Protein AF-A0A358SSJ7-F1 (afdb_monomer_lite)

Foldseek 3Di:
DLVVVLVPDDPVCNVLLVVLVVVLVVLVVVLVVLLVCQVQVADPDPVNPPQDDDPVNLCVLQPFDFQDQDADPQPDLPCVLVVHDQQPVNGPPPQDFDAPSVRHTDGSVVSRLQSLQSNLLQVVLVLLLLLLVLLVVCVVVPCVVSLLSLVSLLVNLVCLLPRVCCCEPPRGNDDPVSLCVDPVSVVSNVSSVLSVVLSVLSSVCVVVVDQDDPSLLSNLVSLSVVLSCLSNDWDPDPRRNLRVSQNVLSNLLSVLSSLLSSLSSCLSSPDPVPNVVSSSSNSVSSSVSSVSSSSHGSD

Secondary structure (DSSP, 8-state):
-HHHHHHTS-HHHHHHHHHHHHHHHHHHHHHHHHHHHHHHHSSPPTT-TTSPPPHHHHHHHHS-------------HHHHHTTPPPPTTTS-TTSPP-B-TTSPBPPHHHHHHHHHHHHHHHHHHHHHHHHHHHHHHHHTSS-GGGGGTTHHHHHHHHHIIIIITTTBTTTSSB-HHHHHHSHHHHHHHHHHHHHHHHHHHHHHHHHHT-TT-GGGGHHHHHHHHHHHHHHH-----SSHHHHHHHHHHHHHHHHHHHHHHHHHHHHHHS-GGG-TTHHHHHHHHHHHHHHHHHT----

Radius of gyration: 21.65 Å; chains: 1; bounding box: 55×39×74 Å

pLDDT: mean 83.14, std 13.0, range [41.16, 98.25]

Sequence (299 aa):
INFWLLRSTSKDRVMPRLRRLIEVEVGIGITVILTAASLTSQPPAVDQPNDTVTFHQIMQRMKPTLPRLTYPQVADASISASGREATVSDVPNKLPVAYNADGEPLPPQRIAWAMESESNHHWMGLVVLAMGLLALLARTGKAGWAEYWPLLLVGIAIFIFVQADTECWPVGAKGFWACWANPEAFQHRLAALVCVAFAVFELRVRRRKWENDRMALIFPLMVATGGVVLLTHSHAITNVKENLLVELTHVSMGLLAVFASWARWLELRLPVGDRKIPSWIWPVCFALIGVGLLNYREV

Structure (mmCIF, N/CA/C/O backbone):
data_AF-A0A358SSJ7-F1
#
_entry.id   AF-A0A358SSJ7-F1
#
loop_
_atom_site.group_PDB
_atom_site.id
_atom_site.type_symbol
_atom_site.label_atom_id
_atom_site.label_alt_id
_atom_site.label_comp_id
_atom_site.label_asym_id
_atom_site.label_entity_id
_atom_site.label_seq_id
_atom_site.pdbx_PDB_ins_code
_atom_site.Cartn_x
_atom_site.Cartn_y
_atom_site.Cartn_z
_atom_site.occupancy
_atom_site.B_iso_or_equiv
_atom_site.auth_seq_id
_atom_site.auth_comp_id
_atom_site.auth_asym_id
_atom_site.auth_atom_id
_atom_site.pdbx_PDB_model_num
ATOM 1 N N . ILE A 1 1 ? 5.942 7.572 24.373 1.00 52.50 1 ILE A N 1
ATOM 2 C CA . ILE A 1 1 ? 4.470 7.639 24.164 1.00 52.50 1 ILE A CA 1
ATOM 3 C C . ILE A 1 1 ? 3.693 6.831 25.220 1.00 52.50 1 ILE A C 1
ATOM 5 O O . ILE A 1 1 ? 2.742 7.368 25.777 1.00 52.50 1 ILE A O 1
ATOM 9 N N . ASN A 1 2 ? 4.132 5.622 25.601 1.00 58.81 2 ASN A N 1
ATOM 10 C CA . ASN A 1 2 ? 3.432 4.781 26.593 1.00 58.81 2 ASN A CA 1
ATOM 11 C C . ASN A 1 2 ? 3.221 5.404 27.981 1.00 58.81 2 ASN A C 1
ATOM 13 O O . ASN A 1 2 ? 2.135 5.278 28.538 1.00 58.81 2 ASN A O 1
ATOM 17 N N . PHE A 1 3 ? 4.214 6.104 28.536 1.00 61.62 3 PHE A N 1
ATOM 18 C CA . PHE A 1 3 ? 4.125 6.621 29.908 1.00 61.62 3 PHE A CA 1
ATOM 19 C C . PHE A 1 3 ? 2.938 7.578 30.122 1.00 61.62 3 PHE A C 1
ATOM 21 O O . PHE A 1 3 ? 2.204 7.458 31.100 1.00 61.62 3 PHE A O 1
ATOM 28 N N . TRP A 1 4 ? 2.689 8.480 29.167 1.00 61.72 4 TRP A N 1
ATOM 29 C CA . TRP A 1 4 ? 1.602 9.461 29.251 1.00 61.72 4 TRP A CA 1
ATOM 30 C C . TRP A 1 4 ? 0.211 8.833 29.098 1.00 61.72 4 TRP A C 1
ATOM 32 O O . TRP A 1 4 ? -0.719 9.251 29.782 1.00 61.72 4 TRP A O 1
ATOM 42 N N . LEU A 1 5 ? 0.079 7.793 28.267 1.00 63.06 5 LEU A N 1
ATOM 43 C CA . LEU A 1 5 ? -1.172 7.040 28.088 1.00 63.06 5 LEU A CA 1
ATOM 44 C C . LEU A 1 5 ? -1.500 6.141 29.292 1.00 63.06 5 LEU A C 1
ATOM 46 O O . LEU A 1 5 ? -2.667 5.850 29.551 1.00 63.06 5 LEU A O 1
ATOM 50 N N . LEU A 1 6 ? -0.482 5.691 30.028 1.00 68.44 6 LEU A N 1
ATOM 51 C CA . LEU A 1 6 ? -0.651 4.844 31.211 1.00 68.44 6 LEU A CA 1
ATOM 52 C C . LEU A 1 6 ? -0.918 5.661 32.482 1.00 68.44 6 LEU A C 1
ATOM 54 O O . LEU A 1 6 ? -1.601 5.169 33.375 1.00 68.44 6 LEU A O 1
ATOM 58 N N . ARG A 1 7 ? -0.452 6.917 32.549 1.00 69.50 7 ARG A N 1
ATOM 59 C CA . ARG A 1 7 ? -0.564 7.777 33.743 1.00 69.50 7 ARG A CA 1
ATOM 60 C C . ARG A 1 7 ? -2.006 8.096 34.152 1.00 69.50 7 ARG A C 1
ATOM 62 O O . ARG A 1 7 ? -2.269 8.268 35.337 1.00 69.50 7 ARG A O 1
ATOM 69 N N . SER A 1 8 ? -2.931 8.171 33.197 1.00 67.31 8 SER A N 1
ATOM 70 C CA . SER A 1 8 ? -4.359 8.426 33.443 1.00 67.31 8 SER A CA 1
ATOM 71 C C . SER A 1 8 ? -5.203 7.150 33.558 1.00 67.31 8 SER A C 1
ATOM 73 O O . SER A 1 8 ? -6.421 7.228 33.713 1.00 67.31 8 SER A O 1
ATOM 75 N N . THR A 1 9 ? -4.583 5.968 33.467 1.00 72.31 9 THR A N 1
ATOM 76 C CA . THR A 1 9 ? -5.286 4.681 33.460 1.00 72.31 9 THR A CA 1
ATOM 77 C C . THR A 1 9 ? -5.392 4.119 34.884 1.00 72.31 9 THR A C 1
ATOM 79 O O . THR A 1 9 ? -4.412 4.086 35.625 1.00 72.31 9 THR A O 1
ATOM 82 N N . SER A 1 10 ? -6.582 3.653 35.278 1.00 76.88 10 SER A N 1
ATOM 83 C CA . SER A 1 10 ? -6.813 3.023 36.585 1.00 76.88 10 SER A CA 1
ATOM 84 C C . SER A 1 10 ? -5.992 1.734 36.744 1.00 76.88 10 SER A C 1
ATOM 86 O O . SER A 1 10 ? -5.746 1.030 35.764 1.00 76.88 10 SER A O 1
ATOM 88 N N . LYS A 1 11 ? -5.557 1.410 37.973 1.00 75.94 11 LYS A N 1
ATOM 89 C CA . LYS A 1 11 ? -4.611 0.305 38.255 1.00 75.94 11 LYS A CA 1
ATOM 90 C C . LYS A 1 11 ? -5.037 -1.046 37.658 1.00 75.94 11 LYS A C 1
ATOM 92 O O . LYS A 1 11 ? -4.192 -1.781 37.158 1.00 75.94 11 LYS A O 1
ATOM 97 N N . ASP A 1 12 ? -6.333 -1.338 37.647 1.00 77.62 12 ASP A N 1
ATOM 98 C CA . ASP A 1 12 ? -6.954 -2.539 37.068 1.00 77.62 12 ASP A CA 1
ATOM 99 C C . ASP A 1 12 ? -6.855 -2.611 35.531 1.00 77.62 12 ASP A C 1
ATOM 101 O O . ASP A 1 12 ? -6.875 -3.694 34.946 1.00 77.62 12 ASP A O 1
ATOM 105 N N . ARG A 1 13 ? -6.696 -1.468 34.856 1.00 78.44 13 ARG A N 1
ATOM 106 C CA . ARG A 1 13 ? -6.646 -1.356 33.389 1.00 78.44 13 ARG A CA 1
ATOM 107 C C . ARG A 1 13 ? -5.238 -1.152 32.835 1.00 78.44 13 ARG A C 1
ATOM 109 O O . ARG A 1 13 ? -5.050 -1.281 31.623 1.00 78.44 13 ARG A O 1
ATOM 116 N N . VAL A 1 14 ? -4.252 -0.874 33.693 1.00 82.38 14 VAL A N 1
ATOM 117 C CA . VAL A 1 14 ? -2.855 -0.636 33.291 1.00 82.38 14 VAL A CA 1
ATOM 118 C C . VAL A 1 14 ? -2.273 -1.857 32.582 1.00 82.38 14 VAL A C 1
ATOM 120 O O . VAL A 1 14 ? -1.780 -1.726 31.465 1.00 82.38 14 VAL A O 1
ATOM 123 N N . MET A 1 15 ? -2.367 -3.049 33.180 1.00 83.75 15 MET A N 1
ATOM 124 C CA . MET A 1 15 ? -1.706 -4.246 32.641 1.00 83.75 15 MET A CA 1
ATOM 125 C C . MET A 1 15 ? -2.280 -4.695 31.278 1.00 83.75 15 MET A C 1
ATOM 127 O O . MET A 1 15 ? -1.501 -4.897 30.343 1.00 83.75 15 MET A O 1
ATOM 131 N N . PRO A 1 16 ? -3.614 -4.781 31.079 1.00 82.38 16 PRO A N 1
ATOM 132 C CA . PRO A 1 16 ? -4.176 -5.098 29.763 1.00 82.38 16 PRO A CA 1
ATOM 133 C C . PRO A 1 16 ? -3.847 -4.054 28.692 1.00 82.38 16 PRO A C 1
ATOM 135 O O . PRO A 1 16 ? -3.637 -4.406 27.532 1.00 82.38 16 PRO A O 1
ATOM 138 N N . ARG A 1 17 ? -3.798 -2.767 29.063 1.00 83.25 17 ARG A N 1
ATOM 139 C CA . ARG A 1 17 ? -3.436 -1.683 28.143 1.00 83.25 17 ARG A CA 1
ATOM 140 C C . ARG A 1 17 ? -1.967 -1.762 27.743 1.00 83.25 17 ARG A C 1
ATOM 142 O O . ARG A 1 17 ? -1.673 -1.705 26.554 1.00 83.25 17 ARG A O 1
ATOM 149 N N . LEU A 1 18 ? -1.076 -1.952 28.716 1.00 85.56 18 LEU A N 1
ATOM 150 C CA . LEU A 1 18 ? 0.357 -2.122 28.492 1.00 85.56 18 LEU A CA 1
ATOM 151 C C . LEU A 1 18 ? 0.625 -3.295 27.545 1.00 85.56 18 LEU A C 1
ATOM 153 O O . LEU A 1 18 ? 1.337 -3.125 26.563 1.00 85.56 18 LEU A O 1
ATOM 157 N N . ARG A 1 19 ? -0.022 -4.447 27.765 1.00 86.94 19 ARG A N 1
ATOM 158 C CA . ARG A 1 19 ? 0.105 -5.615 26.880 1.00 86.94 19 ARG A CA 1
ATOM 159 C C . ARG A 1 19 ? -0.230 -5.290 25.420 1.00 86.94 19 ARG A C 1
ATOM 161 O O . ARG A 1 19 ? 0.513 -5.677 24.530 1.00 86.94 19 ARG A O 1
ATOM 168 N N . ARG A 1 20 ? -1.326 -4.570 25.167 1.00 86.81 20 ARG A N 1
ATOM 169 C CA . ARG A 1 20 ? -1.765 -4.206 23.803 1.00 86.81 20 ARG A CA 1
ATOM 170 C C . ARG A 1 20 ? -0.820 -3.217 23.122 1.00 86.81 20 ARG A C 1
ATOM 172 O O . ARG A 1 20 ? -0.679 -3.260 21.906 1.00 86.81 20 ARG A O 1
ATOM 179 N N . LEU A 1 21 ? -0.197 -2.331 23.897 1.00 86.38 21 LEU A N 1
ATOM 180 C CA . LEU A 1 21 ? 0.816 -1.405 23.393 1.00 86.38 21 LEU A CA 1
ATOM 181 C C . LEU A 1 21 ? 2.115 -2.149 23.063 1.00 86.38 21 LEU A C 1
ATOM 183 O O . LEU A 1 21 ? 2.643 -1.956 21.976 1.00 86.38 21 LEU A O 1
ATOM 187 N N . ILE A 1 22 ? 2.553 -3.070 23.929 1.00 89.38 22 ILE A N 1
ATOM 188 C CA . ILE A 1 22 ? 3.719 -3.932 23.675 1.00 89.38 22 ILE A CA 1
ATOM 189 C C . ILE A 1 22 ? 3.511 -4.785 22.417 1.00 89.38 22 ILE A C 1
ATOM 191 O O . ILE A 1 22 ? 4.422 -4.887 21.606 1.00 89.38 22 ILE A O 1
ATOM 195 N N . GLU A 1 23 ? 2.320 -5.364 22.216 1.00 90.75 23 GLU A N 1
ATOM 196 C CA . GLU A 1 23 ? 1.990 -6.116 20.990 1.00 90.75 23 GLU A CA 1
ATOM 197 C C . GLU A 1 23 ? 2.272 -5.289 19.722 1.00 90.75 23 GLU A C 1
ATOM 199 O O . GLU A 1 23 ? 2.865 -5.793 18.771 1.00 90.75 23 GLU A O 1
ATOM 204 N N . VAL A 1 24 ? 1.895 -4.008 19.731 1.00 89.56 24 VAL A N 1
ATOM 205 C CA . VAL A 1 24 ? 2.118 -3.089 18.608 1.00 89.56 24 VAL A CA 1
ATOM 206 C C . VAL A 1 24 ? 3.569 -2.634 18.511 1.00 89.56 24 VAL A C 1
ATOM 208 O O . VAL A 1 24 ? 4.096 -2.565 17.408 1.00 89.56 24 VAL A O 1
ATOM 211 N N . GLU A 1 25 ? 4.242 -2.364 19.627 1.00 89.62 25 GLU A N 1
ATOM 212 C CA . GLU A 1 25 ? 5.661 -1.989 19.619 1.00 89.62 25 GLU A CA 1
ATOM 213 C C . GLU A 1 25 ? 6.550 -3.114 19.090 1.00 89.62 25 GLU A C 1
ATOM 215 O O . GLU A 1 25 ? 7.438 -2.851 18.284 1.00 89.62 25 GLU A O 1
ATOM 220 N N . VAL A 1 26 ? 6.281 -4.366 19.473 1.00 90.50 26 VAL A N 1
ATOM 221 C CA . VAL A 1 26 ? 6.974 -5.539 18.921 1.00 90.50 26 VAL A CA 1
ATOM 222 C C . VAL A 1 26 ? 6.710 -5.652 17.422 1.00 90.50 26 VAL A C 1
ATOM 224 O O . VAL A 1 26 ? 7.643 -5.833 16.644 1.00 90.50 26 VAL A O 1
ATOM 227 N N . GLY A 1 27 ? 5.455 -5.492 17.003 1.00 87.50 27 GLY A N 1
ATOM 228 C CA . GLY A 1 27 ? 5.067 -5.523 15.598 1.00 87.50 27 GLY A CA 1
ATOM 229 C C . GLY A 1 27 ? 5.743 -4.453 14.734 1.00 87.50 27 GLY A C 1
ATOM 230 O O . GLY A 1 27 ? 6.280 -4.746 13.662 1.00 87.50 27 GLY A O 1
ATOM 231 N N . ILE A 1 28 ? 5.769 -3.213 15.225 1.00 86.75 28 ILE A N 1
ATOM 232 C CA . ILE A 1 28 ? 6.484 -2.098 14.595 1.00 86.75 28 ILE A CA 1
ATOM 233 C C . ILE A 1 28 ? 7.987 -2.381 14.587 1.00 86.75 28 ILE A C 1
ATOM 235 O O . ILE A 1 28 ? 8.614 -2.206 13.550 1.00 86.75 28 ILE A O 1
ATOM 239 N N . GLY A 1 29 ? 8.557 -2.864 15.694 1.00 87.25 29 GLY A N 1
ATOM 240 C CA . GLY A 1 29 ? 9.977 -3.201 15.796 1.00 87.25 29 GLY A CA 1
ATOM 241 C C . GLY A 1 29 ? 10.414 -4.240 14.762 1.00 87.25 29 GLY A C 1
ATOM 242 O O . GLY A 1 29 ? 11.395 -4.019 14.059 1.00 87.25 29 GLY A O 1
ATOM 243 N N . ILE A 1 30 ? 9.645 -5.324 14.599 1.00 87.75 30 ILE A N 1
ATOM 244 C CA . ILE A 1 30 ? 9.880 -6.327 13.548 1.00 87.75 30 ILE A CA 1
ATOM 245 C C . ILE A 1 30 ? 9.825 -5.673 12.167 1.00 87.75 30 ILE A C 1
ATOM 247 O O . ILE A 1 30 ? 10.715 -5.896 11.352 1.00 87.75 30 ILE A O 1
ATOM 251 N N . THR A 1 31 ? 8.816 -4.834 11.912 1.00 83.88 31 THR A N 1
ATOM 252 C CA . THR A 1 31 ? 8.693 -4.160 10.613 1.00 83.88 31 THR A CA 1
ATOM 253 C C . THR A 1 31 ? 9.895 -3.257 10.344 1.00 83.88 31 THR A C 1
ATOM 255 O O . THR A 1 31 ? 10.468 -3.329 9.268 1.00 83.88 31 THR A O 1
ATOM 258 N N . VAL A 1 32 ? 10.324 -2.455 11.322 1.00 85.06 32 VAL A N 1
ATOM 259 C CA . VAL A 1 32 ? 11.488 -1.568 11.187 1.00 85.06 32 VAL A CA 1
ATOM 260 C C . VAL A 1 32 ? 12.748 -2.362 10.853 1.00 85.06 32 VAL A C 1
ATOM 262 O O . VAL A 1 32 ? 13.501 -1.944 9.980 1.00 85.06 32 VAL A O 1
ATOM 265 N N . ILE A 1 33 ? 12.962 -3.516 11.495 1.00 87.69 33 ILE A N 1
ATOM 266 C CA . ILE A 1 33 ? 14.101 -4.392 11.193 1.00 87.69 33 ILE A CA 1
ATOM 267 C C . ILE A 1 33 ? 14.021 -4.909 9.752 1.00 87.69 33 ILE A C 1
ATOM 269 O O . ILE A 1 33 ? 15.020 -4.858 9.041 1.00 87.69 33 ILE A O 1
ATOM 273 N N . LEU A 1 34 ? 12.848 -5.368 9.303 1.00 84.38 34 LEU A N 1
ATOM 274 C CA . LEU A 1 34 ? 12.658 -5.872 7.938 1.00 84.38 34 LEU A CA 1
ATOM 275 C C . LEU A 1 34 ? 12.803 -4.767 6.882 1.00 84.38 34 LEU A C 1
ATOM 277 O O . LEU A 1 34 ? 13.471 -4.979 5.875 1.00 84.38 34 LEU A O 1
ATOM 281 N N . THR A 1 35 ? 12.245 -3.577 7.125 1.00 80.94 35 THR A N 1
ATOM 282 C CA . THR A 1 35 ? 12.421 -2.405 6.256 1.00 80.94 35 THR A CA 1
ATOM 283 C C . THR A 1 35 ? 13.886 -2.002 6.172 1.00 80.94 35 THR A C 1
ATOM 285 O O . THR A 1 35 ? 14.385 -1.765 5.078 1.00 80.94 35 THR A O 1
ATOM 288 N N . ALA A 1 36 ? 14.583 -1.938 7.310 1.00 84.38 36 ALA A N 1
ATOM 289 C CA . ALA A 1 36 ? 16.003 -1.617 7.332 1.00 84.38 36 ALA A CA 1
ATOM 290 C C . ALA A 1 36 ? 16.805 -2.661 6.550 1.00 84.38 36 ALA A C 1
ATOM 292 O O . ALA A 1 36 ? 17.585 -2.286 5.684 1.00 84.38 36 ALA A O 1
ATOM 293 N N . ALA A 1 37 ? 16.558 -3.952 6.792 1.00 83.00 37 ALA A N 1
ATOM 294 C CA . ALA A 1 37 ? 17.211 -5.034 6.066 1.00 83.00 37 ALA A CA 1
ATOM 295 C C . ALA A 1 37 ? 16.999 -4.908 4.550 1.00 83.00 37 ALA A C 1
ATOM 297 O O . ALA A 1 37 ? 17.986 -4.938 3.823 1.00 83.00 37 ALA A O 1
ATOM 298 N N . SER A 1 38 ? 15.760 -4.681 4.090 1.00 78.88 38 SER A N 1
ATOM 299 C CA . SER A 1 38 ? 15.470 -4.492 2.661 1.00 78.88 38 SER A CA 1
ATOM 300 C C . SER A 1 38 ? 16.224 -3.297 2.082 1.00 78.88 38 SER A C 1
ATOM 302 O O . SER A 1 38 ? 17.036 -3.475 1.176 1.00 78.88 38 SER A O 1
ATOM 304 N N . LEU A 1 39 ? 16.061 -2.111 2.679 1.00 78.50 39 LEU A N 1
ATOM 305 C CA . LEU A 1 39 ? 16.691 -0.875 2.203 1.00 78.50 39 LEU A CA 1
ATOM 306 C C . LEU A 1 39 ? 18.223 -0.943 2.196 1.00 78.50 39 LEU A C 1
ATOM 308 O O . LEU A 1 39 ? 18.857 -0.341 1.341 1.00 78.50 39 LEU A O 1
ATOM 312 N N . THR A 1 40 ? 18.833 -1.655 3.149 1.00 79.81 40 THR A N 1
ATOM 313 C CA . THR A 1 40 ? 20.299 -1.818 3.205 1.00 79.81 40 THR A CA 1
ATOM 314 C C . THR A 1 40 ? 20.827 -2.973 2.358 1.00 79.81 40 THR A C 1
ATOM 316 O O . THR A 1 40 ? 22.036 -3.086 2.179 1.00 79.81 40 THR A O 1
ATOM 319 N N . SER A 1 41 ? 19.944 -3.844 1.861 1.00 76.44 41 SER A N 1
ATOM 320 C CA . SER A 1 41 ? 20.311 -4.949 0.969 1.00 76.44 41 SER A CA 1
ATOM 321 C C . SER A 1 41 ? 20.331 -4.546 -0.505 1.00 76.44 41 SER A C 1
ATOM 323 O O . SER A 1 41 ? 20.804 -5.320 -1.336 1.00 76.44 41 SER A O 1
ATOM 325 N N . GLN A 1 42 ? 19.839 -3.346 -0.823 1.00 71.06 42 GLN A N 1
ATOM 326 C CA . GLN A 1 42 ? 19.804 -2.802 -2.173 1.00 71.06 42 GLN A CA 1
ATOM 327 C C . GLN A 1 42 ? 20.779 -1.624 -2.322 1.00 71.06 42 GLN A C 1
ATOM 329 O O . GLN A 1 42 ? 21.092 -0.946 -1.340 1.00 71.06 42 GLN A O 1
ATOM 334 N N . PRO A 1 43 ? 21.281 -1.363 -3.539 1.00 69.94 43 PRO A N 1
ATOM 335 C CA . PRO A 1 43 ? 22.066 -0.167 -3.806 1.00 69.94 43 PRO A CA 1
ATOM 336 C C . PRO A 1 43 ? 21.255 1.126 -3.573 1.00 69.94 43 PRO A C 1
ATOM 338 O O . PRO A 1 43 ? 20.030 1.119 -3.688 1.00 69.94 43 PRO A O 1
ATOM 341 N N . PRO A 1 44 ? 21.920 2.257 -3.271 1.00 67.38 44 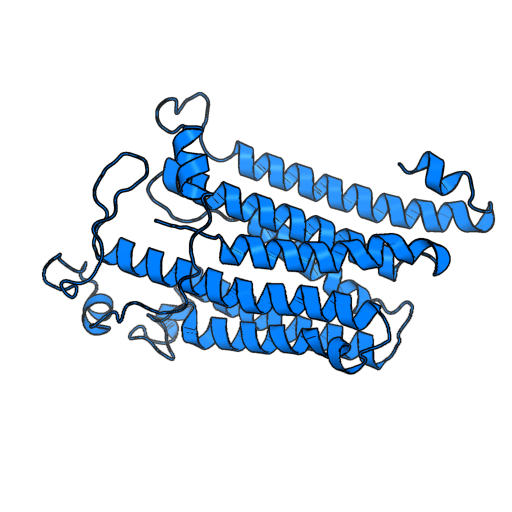PRO A N 1
ATOM 342 C CA . PRO A 1 44 ? 23.349 2.481 -3.421 1.00 67.38 44 PRO A CA 1
ATOM 343 C C . PRO A 1 44 ? 24.144 1.916 -2.244 1.00 67.38 44 PRO A C 1
ATOM 345 O O . PRO A 1 44 ? 23.946 2.291 -1.089 1.00 67.38 44 PRO A O 1
ATOM 348 N N . ALA A 1 45 ? 25.082 1.032 -2.564 1.00 72.25 45 ALA A N 1
ATOM 349 C CA . ALA A 1 45 ? 26.034 0.482 -1.617 1.00 72.25 45 ALA A CA 1
ATOM 350 C C . ALA A 1 45 ? 27.374 1.222 -1.751 1.00 72.25 45 ALA A C 1
ATOM 352 O O . ALA A 1 45 ? 27.661 1.833 -2.782 1.00 72.25 45 ALA A O 1
ATOM 353 N N . VAL A 1 46 ? 28.202 1.202 -0.702 1.00 74.00 46 VAL A N 1
ATOM 354 C CA . VAL A 1 46 ? 29.517 1.882 -0.694 1.00 74.00 46 VAL A CA 1
ATOM 355 C C . VAL A 1 46 ? 30.418 1.428 -1.852 1.00 74.00 46 VAL A C 1
ATOM 357 O O . VAL A 1 46 ? 31.253 2.197 -2.323 1.00 74.00 46 VAL A O 1
ATOM 360 N N . ASP A 1 47 ? 30.234 0.201 -2.327 1.00 77.31 47 ASP A N 1
ATOM 361 C CA . ASP A 1 47 ? 30.939 -0.421 -3.445 1.00 77.31 47 ASP A CA 1
ATOM 362 C C . ASP A 1 47 ? 30.305 -0.153 -4.827 1.00 77.31 47 ASP A C 1
ATOM 364 O O . ASP A 1 47 ? 30.898 -0.520 -5.839 1.00 77.31 47 ASP A O 1
ATOM 368 N N . GLN A 1 48 ? 29.161 0.542 -4.899 1.00 73.56 48 GLN A N 1
ATOM 369 C CA . GLN A 1 48 ? 28.470 0.919 -6.145 1.00 73.56 48 GLN A CA 1
ATOM 370 C C . GLN A 1 48 ? 28.289 2.447 -6.269 1.00 73.56 48 GLN A C 1
ATOM 372 O O . GLN A 1 48 ? 27.165 2.957 -6.290 1.00 73.56 48 GLN A O 1
ATOM 377 N N . PRO A 1 49 ? 29.384 3.229 -6.368 1.00 72.44 49 PRO A N 1
ATOM 378 C CA . PRO A 1 49 ? 29.319 4.694 -6.345 1.00 72.44 49 PRO A CA 1
ATOM 379 C C . PRO A 1 49 ? 28.563 5.300 -7.541 1.00 72.44 49 PRO A C 1
ATOM 381 O O . PRO A 1 49 ? 28.023 6.404 -7.437 1.00 72.44 49 PRO A O 1
ATOM 384 N N . ASN A 1 50 ? 28.494 4.580 -8.665 1.00 77.81 50 ASN A N 1
ATOM 385 C CA . ASN A 1 50 ? 27.862 5.048 -9.902 1.00 77.81 50 ASN A CA 1
ATOM 386 C C . ASN A 1 50 ? 26.356 4.738 -9.984 1.00 77.81 50 ASN A C 1
ATOM 388 O O . ASN A 1 50 ? 25.679 5.293 -10.851 1.00 77.81 50 ASN A O 1
ATOM 392 N N . ASP A 1 51 ? 25.822 3.932 -9.061 1.00 79.00 51 ASP A N 1
ATOM 393 C CA . ASP A 1 51 ? 24.424 3.477 -9.040 1.00 79.00 51 ASP A CA 1
ATOM 394 C C . ASP A 1 51 ? 23.554 4.276 -8.054 1.00 79.00 51 ASP A C 1
ATOM 396 O O . ASP A 1 51 ? 22.534 3.813 -7.546 1.00 79.00 51 ASP A O 1
ATOM 400 N N . THR A 1 52 ? 23.953 5.521 -7.782 1.00 82.31 52 THR A N 1
ATOM 401 C CA . THR A 1 52 ? 23.208 6.450 -6.926 1.00 82.31 52 THR A CA 1
ATOM 402 C C . THR A 1 52 ? 22.179 7.249 -7.727 1.00 82.31 52 THR A C 1
ATOM 404 O O . THR A 1 52 ? 22.437 7.711 -8.840 1.00 82.31 52 THR A O 1
ATOM 407 N N . VAL A 1 53 ? 20.995 7.447 -7.143 1.00 87.31 53 VAL A N 1
ATOM 408 C CA . VAL A 1 53 ? 19.974 8.361 -7.676 1.00 87.31 53 VAL A CA 1
ATOM 409 C C . VAL A 1 53 ? 20.188 9.769 -7.133 1.00 87.31 53 VAL A C 1
ATOM 411 O O . VAL A 1 53 ? 20.380 9.990 -5.937 1.00 87.31 53 VAL A O 1
ATOM 414 N N . THR A 1 54 ? 20.136 10.753 -8.022 1.00 89.88 54 THR A N 1
ATOM 415 C CA . THR A 1 54 ? 20.200 12.168 -7.656 1.00 89.88 54 THR A CA 1
ATOM 416 C C . THR A 1 54 ? 18.862 12.647 -7.097 1.00 89.88 54 THR A C 1
ATOM 418 O O . THR A 1 54 ? 17.793 12.156 -7.465 1.00 89.88 54 THR A O 1
ATOM 421 N N . PHE A 1 55 ? 18.894 13.695 -6.271 1.00 90.56 55 PHE A N 1
ATOM 422 C CA . PHE A 1 55 ? 17.669 14.349 -5.798 1.00 90.56 55 PHE A CA 1
ATOM 423 C C . PHE A 1 55 ? 16.777 14.832 -6.955 1.00 90.56 55 PHE A C 1
ATOM 425 O O . PHE A 1 55 ? 15.552 14.759 -6.873 1.00 90.56 55 PHE A O 1
ATOM 432 N N . HIS A 1 56 ? 17.384 15.283 -8.057 1.00 91.81 56 HIS A N 1
ATOM 433 C CA . HIS A 1 56 ? 16.656 15.689 -9.254 1.00 91.81 56 HIS A CA 1
ATOM 434 C C . HIS A 1 56 ? 15.890 14.519 -9.890 1.00 91.81 56 HIS A C 1
ATOM 436 O O . HIS A 1 56 ? 14.707 14.674 -10.173 1.00 91.81 56 HIS A O 1
ATOM 442 N N . GLN A 1 57 ? 16.518 13.347 -10.051 1.00 90.38 57 GLN A N 1
ATOM 443 C CA . GLN A 1 57 ? 15.851 12.142 -10.569 1.00 90.38 57 GLN A CA 1
ATOM 444 C C . GLN A 1 57 ? 14.699 11.693 -9.660 1.00 90.38 57 GLN A C 1
ATOM 446 O O . GLN A 1 57 ? 13.614 11.395 -10.156 1.00 90.38 57 GLN A O 1
ATOM 451 N N . ILE A 1 58 ? 14.890 11.730 -8.334 1.00 90.94 58 ILE A N 1
ATOM 452 C CA . ILE A 1 58 ? 13.812 11.453 -7.371 1.00 90.94 58 ILE A CA 1
ATOM 453 C C . ILE A 1 58 ? 12.655 12.431 -7.585 1.00 90.94 58 ILE A C 1
ATOM 455 O O . ILE A 1 58 ? 11.499 12.025 -7.662 1.00 90.94 58 ILE A O 1
ATOM 459 N N . MET A 1 59 ? 12.944 13.727 -7.708 1.00 92.00 59 MET A N 1
ATOM 460 C CA . MET A 1 59 ? 11.895 14.731 -7.845 1.00 92.00 59 MET A CA 1
ATOM 461 C C . MET A 1 59 ? 11.195 14.689 -9.204 1.00 92.00 59 MET A C 1
ATOM 463 O O . MET A 1 59 ? 9.995 14.936 -9.280 1.00 92.00 59 MET A O 1
ATOM 467 N N . GLN A 1 60 ? 11.902 14.301 -10.266 1.00 90.06 60 GLN A N 1
ATOM 468 C CA . GLN A 1 60 ? 11.287 13.993 -11.553 1.00 90.06 60 GLN A CA 1
ATOM 469 C C . GLN A 1 60 ? 10.346 12.789 -11.452 1.00 90.06 60 GLN A C 1
ATOM 471 O O . GLN A 1 60 ? 9.215 12.883 -11.920 1.00 90.06 60 GLN A O 1
ATOM 476 N N . ARG A 1 61 ? 10.771 11.703 -10.790 1.00 89.81 61 ARG A N 1
ATOM 477 C CA . ARG A 1 61 ? 9.951 10.499 -10.585 1.00 89.81 61 ARG A CA 1
ATOM 478 C C . ARG A 1 61 ? 8.710 10.768 -9.733 1.00 89.81 61 ARG A C 1
ATOM 480 O O . ARG A 1 61 ? 7.637 10.261 -10.035 1.00 89.81 61 ARG A O 1
ATOM 487 N N . MET A 1 62 ? 8.849 11.580 -8.686 1.00 90.25 62 MET A N 1
ATOM 488 C CA . MET A 1 62 ? 7.772 11.889 -7.738 1.00 90.25 62 MET A CA 1
ATOM 489 C C . MET A 1 62 ? 6.833 13.002 -8.217 1.00 90.25 62 MET A C 1
ATOM 491 O O . MET A 1 62 ? 5.816 13.257 -7.566 1.00 90.25 62 MET A O 1
ATOM 495 N N . LYS A 1 63 ? 7.151 13.679 -9.329 1.00 91.00 63 LYS A N 1
ATOM 496 C CA . LYS A 1 63 ? 6.347 14.778 -9.865 1.00 91.00 63 LYS A CA 1
ATOM 497 C C . LYS A 1 63 ? 4.943 14.278 -10.236 1.00 91.00 63 LYS A C 1
ATOM 499 O O . LYS A 1 63 ? 4.826 13.422 -11.112 1.00 91.00 63 LYS A O 1
ATOM 504 N N . PRO A 1 64 ? 3.874 14.860 -9.664 1.00 89.44 64 PRO A N 1
ATOM 505 C CA . PRO A 1 64 ? 2.525 14.435 -9.994 1.00 89.44 64 PRO A CA 1
ATOM 506 C C . PRO A 1 64 ? 2.176 14.635 -11.463 1.00 89.44 64 PRO A C 1
ATOM 508 O O . PRO A 1 64 ? 2.423 15.692 -12.049 1.00 89.44 64 PRO A O 1
ATOM 511 N N . THR A 1 65 ? 1.565 13.605 -12.041 1.00 87.50 65 THR A N 1
ATOM 512 C CA . THR A 1 65 ? 1.024 13.604 -13.402 1.00 87.50 65 THR A CA 1
ATOM 513 C C . THR A 1 65 ? -0.406 13.079 -13.374 1.00 87.50 65 THR A C 1
ATOM 515 O O . THR A 1 65 ? -0.861 12.543 -12.365 1.00 87.50 65 THR A O 1
ATOM 518 N N . LEU A 1 66 ? -1.153 13.282 -14.460 1.00 91.75 66 LEU A N 1
ATOM 519 C CA . LEU A 1 66 ? -2.490 12.705 -14.552 1.00 91.75 66 LEU A CA 1
ATOM 520 C C . LEU A 1 66 ? -2.386 11.173 -14.597 1.00 91.75 66 LEU A C 1
ATOM 522 O O . LEU A 1 66 ? -1.568 10.659 -15.366 1.00 91.75 66 LEU A O 1
ATOM 526 N N . PRO A 1 67 ? -3.218 10.449 -13.826 1.00 93.56 67 PRO A N 1
ATOM 527 C CA . PRO A 1 67 ? -3.189 8.997 -13.816 1.00 93.56 67 PRO A CA 1
ATOM 528 C C . PRO A 1 67 ? -3.525 8.455 -15.206 1.00 93.56 67 PRO A C 1
ATOM 530 O O . PRO A 1 67 ? -4.493 8.864 -15.854 1.00 93.56 67 PRO A O 1
ATOM 533 N N . ARG A 1 68 ? -2.721 7.498 -15.656 1.00 90.69 68 ARG A N 1
ATOM 534 C CA . ARG A 1 68 ? -2.960 6.720 -16.869 1.00 90.69 68 ARG A CA 1
ATOM 535 C C . ARG A 1 68 ? -3.980 5.631 -16.557 1.00 90.69 68 ARG A C 1
ATOM 537 O O . ARG A 1 68 ? -3.672 4.692 -15.843 1.00 90.69 68 ARG A O 1
ATOM 544 N N . LEU A 1 69 ? -5.186 5.759 -17.100 1.00 90.25 69 LEU A N 1
ATOM 545 C CA . LEU A 1 69 ? -6.267 4.771 -16.946 1.00 90.25 69 LEU A CA 1
ATOM 546 C C . LEU A 1 69 ? -6.549 4.011 -18.249 1.00 90.25 69 LEU A C 1
ATOM 548 O O . LEU A 1 69 ? -7.579 3.355 -18.394 1.00 90.25 69 LEU A O 1
ATOM 552 N N . THR A 1 70 ? -5.644 4.128 -19.216 1.00 84.56 70 THR A N 1
ATOM 553 C CA . THR A 1 70 ? -5.748 3.520 -20.538 1.00 84.56 70 THR A CA 1
ATOM 554 C C . THR A 1 70 ? -4.557 2.613 -20.786 1.00 84.56 70 THR A C 1
ATOM 556 O O . THR A 1 70 ? -3.414 2.982 -20.526 1.00 84.56 70 THR A O 1
ATOM 559 N N . TYR A 1 71 ? -4.834 1.439 -21.339 1.00 75.25 71 TYR A N 1
ATOM 560 C CA . TYR A 1 71 ? -3.809 0.471 -21.697 1.00 75.25 71 TYR A CA 1
ATOM 561 C C . TYR A 1 71 ? -3.296 0.754 -23.109 1.00 75.25 71 TYR A C 1
ATOM 563 O O . TYR A 1 71 ? -4.112 0.991 -24.010 1.00 75.25 71 TYR A O 1
ATOM 571 N N . PRO A 1 72 ? -1.972 0.724 -23.347 1.00 66.56 72 PRO A N 1
ATOM 572 C CA . PRO A 1 72 ? -1.484 0.586 -24.708 1.00 66.56 72 PRO A CA 1
ATOM 573 C C . PRO A 1 72 ? -2.015 -0.745 -25.254 1.00 66.56 72 PRO A C 1
ATOM 575 O O . PRO A 1 72 ? -1.866 -1.785 -24.618 1.00 66.56 72 PRO A O 1
ATOM 578 N N . GLN A 1 73 ? -2.674 -0.730 -26.416 1.00 54.72 73 GLN A N 1
ATOM 579 C CA . GLN A 1 73 ? -2.977 -1.983 -27.101 1.00 54.72 73 GLN A CA 1
ATOM 580 C C . GLN A 1 73 ? -1.645 -2.594 -27.524 1.00 54.72 73 GLN A C 1
ATOM 582 O O . GLN A 1 73 ? -1.023 -2.116 -28.474 1.00 54.72 73 GLN A O 1
ATOM 587 N N . VAL A 1 74 ? -1.198 -3.633 -26.820 1.00 51.25 74 VAL A N 1
ATOM 588 C CA . VAL A 1 74 ? -0.158 -4.515 -27.342 1.00 51.25 74 VAL A CA 1
ATOM 589 C C . VAL A 1 74 ? -0.821 -5.297 -28.469 1.00 51.25 74 VAL A C 1
ATOM 591 O O . VAL A 1 74 ? -1.413 -6.356 -28.264 1.00 51.25 74 VAL A O 1
ATOM 594 N N . ALA A 1 75 ? -0.805 -4.716 -29.667 1.00 42.84 75 ALA A N 1
ATOM 595 C CA . ALA A 1 75 ? -1.090 -5.431 -30.898 1.00 42.84 75 ALA A CA 1
ATOM 596 C C . ALA A 1 75 ? 0.071 -6.400 -31.135 1.00 42.84 75 ALA A C 1
ATOM 598 O O . ALA A 1 75 ? 1.002 -6.069 -31.848 1.00 42.84 75 ALA A O 1
ATOM 599 N N . ASP A 1 76 ? 0.077 -7.496 -30.375 1.00 45.91 76 ASP A N 1
ATOM 600 C CA . ASP A 1 76 ? 0.286 -8.859 -30.851 1.00 45.91 76 ASP A CA 1
ATOM 601 C C . ASP A 1 76 ? 0.643 -9.783 -29.680 1.00 45.91 76 ASP A C 1
ATOM 603 O O . ASP A 1 76 ? 1.798 -10.005 -29.308 1.00 45.91 76 ASP A O 1
ATOM 607 N N . ALA A 1 77 ? -0.399 -10.429 -29.156 1.00 42.31 77 ALA A N 1
ATOM 608 C CA . ALA A 1 77 ? -0.294 -11.649 -28.363 1.00 42.31 77 ALA A CA 1
ATOM 609 C C . ALA A 1 77 ? 0.550 -12.742 -29.074 1.00 42.31 77 ALA A C 1
ATOM 611 O O . ALA A 1 77 ? 1.090 -13.634 -28.420 1.00 42.31 77 ALA A O 1
ATOM 612 N N . SER A 1 78 ? 0.714 -12.660 -30.402 1.00 41.16 78 SER A N 1
ATOM 613 C CA . SER A 1 78 ? 1.526 -13.562 -31.229 1.00 41.16 78 SER A CA 1
ATOM 614 C C . SER A 1 78 ? 3.042 -13.380 -31.047 1.00 41.16 78 SER A C 1
ATOM 616 O O . SER A 1 78 ? 3.767 -14.375 -31.097 1.00 41.16 78 SER A O 1
ATOM 618 N N . ILE A 1 79 ? 3.538 -12.167 -30.767 1.00 47.31 79 ILE A N 1
ATOM 619 C CA . ILE A 1 79 ? 4.981 -11.919 -30.590 1.00 47.31 79 ILE A CA 1
ATOM 620 C C . ILE A 1 79 ? 5.462 -12.555 -29.282 1.00 47.31 79 ILE A C 1
ATOM 622 O O . ILE A 1 79 ? 6.408 -13.344 -29.291 1.00 47.31 79 ILE A O 1
ATOM 626 N N . SER A 1 80 ? 4.736 -12.332 -28.180 1.00 44.66 80 SER A N 1
ATOM 627 C CA . SER A 1 80 ? 5.039 -12.963 -26.882 1.00 44.66 80 SER A CA 1
ATOM 628 C C . SER A 1 80 ? 4.853 -14.487 -26.891 1.00 44.66 80 SER A C 1
ATOM 630 O O . SER A 1 80 ? 5.586 -15.193 -26.202 1.00 44.66 80 SER A O 1
ATOM 632 N N . ALA A 1 81 ? 3.924 -15.024 -27.693 1.00 44.69 81 ALA A N 1
ATOM 633 C CA . ALA A 1 81 ? 3.738 -16.472 -27.847 1.00 44.69 81 ALA A CA 1
ATOM 634 C C . ALA A 1 81 ? 4.893 -17.166 -28.596 1.00 44.69 81 ALA A C 1
ATOM 636 O O . ALA A 1 81 ? 5.091 -18.368 -28.437 1.00 44.69 81 ALA A O 1
ATOM 637 N N . SER A 1 82 ? 5.661 -16.424 -29.402 1.00 47.22 82 SER A N 1
ATOM 638 C CA . SER A 1 82 ? 6.745 -16.973 -30.228 1.00 47.22 82 SER A CA 1
ATOM 639 C C . SER A 1 82 ? 8.095 -17.101 -29.508 1.00 47.22 82 SER A C 1
ATOM 641 O O . SER A 1 82 ? 9.040 -17.640 -30.081 1.00 47.22 82 SER A O 1
ATOM 643 N N . GLY A 1 83 ? 8.210 -16.603 -28.268 1.00 50.62 83 GLY A N 1
ATOM 644 C CA . GLY A 1 83 ? 9.485 -16.541 -27.539 1.00 50.62 83 GLY A CA 1
ATOM 645 C C . GLY A 1 83 ? 10.504 -15.574 -28.156 1.00 50.62 83 GLY A C 1
ATOM 646 O O . GLY A 1 83 ? 11.685 -15.634 -27.822 1.00 50.62 83 GLY A O 1
ATOM 647 N N . ARG A 1 84 ? 10.064 -14.705 -29.073 1.00 46.78 84 ARG A N 1
ATOM 648 C CA . ARG A 1 84 ? 10.898 -13.730 -29.778 1.00 46.78 84 ARG A CA 1
ATOM 649 C C . ARG A 1 84 ? 10.763 -12.361 -29.114 1.00 46.78 84 ARG A C 1
ATOM 651 O O . ARG A 1 84 ? 9.648 -11.925 -28.838 1.00 46.78 84 ARG A O 1
ATOM 658 N N . GLU A 1 85 ? 11.884 -11.681 -28.875 1.00 51.56 85 GLU A N 1
ATOM 659 C CA . GLU A 1 85 ? 11.868 -10.272 -28.463 1.00 51.56 85 GLU A CA 1
ATOM 660 C C . GLU A 1 85 ? 11.221 -9.427 -29.567 1.00 51.56 85 GLU A C 1
ATOM 662 O O . GLU A 1 85 ? 11.547 -9.580 -30.751 1.00 51.56 85 GLU A O 1
ATOM 667 N N . ALA A 1 86 ? 10.282 -8.558 -29.185 1.00 50.66 86 ALA A N 1
ATOM 668 C CA . ALA A 1 86 ? 9.635 -7.649 -30.121 1.00 50.66 86 ALA A CA 1
ATOM 669 C C . ALA A 1 86 ? 10.674 -6.654 -30.655 1.00 50.66 86 ALA A C 1
ATOM 671 O O . ALA A 1 86 ? 11.317 -5.937 -29.885 1.00 50.66 86 ALA A O 1
ATOM 672 N N . THR A 1 87 ? 10.845 -6.594 -31.974 1.00 50.91 87 THR A N 1
ATOM 673 C CA . THR A 1 87 ? 11.717 -5.594 -32.596 1.00 50.91 87 THR A CA 1
ATOM 674 C C . THR A 1 87 ? 11.000 -4.247 -32.685 1.00 50.91 87 THR A C 1
ATOM 676 O O . THR A 1 87 ? 9.776 -4.166 -32.589 1.00 50.91 87 THR A O 1
ATOM 679 N N . VAL A 1 88 ? 11.750 -3.159 -32.896 1.00 45.34 88 VAL A N 1
ATOM 680 C CA . VAL A 1 88 ? 11.203 -1.792 -33.053 1.00 45.34 88 VAL A CA 1
ATOM 681 C C . VAL A 1 88 ? 10.129 -1.706 -34.150 1.00 45.34 88 VAL A C 1
ATOM 683 O O . VAL A 1 88 ? 9.261 -0.842 -34.097 1.00 45.34 88 VAL A O 1
ATOM 686 N N . SER A 1 89 ? 10.158 -2.626 -35.114 1.00 46.88 89 SER A N 1
ATOM 687 C CA . SER A 1 89 ? 9.192 -2.753 -36.209 1.00 46.88 89 SER A CA 1
ATOM 688 C C . SER A 1 89 ? 7.851 -3.366 -35.796 1.00 46.88 89 SER A C 1
ATOM 690 O O . SER A 1 89 ? 6.851 -3.129 -36.468 1.00 46.88 89 SER A O 1
ATOM 692 N N . ASP A 1 90 ? 7.840 -4.161 -34.724 1.00 48.78 90 ASP A N 1
ATOM 693 C CA . ASP A 1 90 ? 6.694 -4.975 -34.305 1.00 48.78 90 ASP A CA 1
ATOM 694 C C . ASP A 1 90 ? 5.771 -4.229 -33.327 1.00 48.78 90 ASP A C 1
ATOM 696 O O . ASP A 1 90 ? 4.673 -4.679 -33.010 1.00 48.78 90 ASP A O 1
ATOM 700 N N . VAL A 1 91 ? 6.206 -3.065 -32.843 1.00 53.03 91 VAL A N 1
ATOM 701 C CA . VAL A 1 91 ? 5.424 -2.217 -31.952 1.00 53.03 91 VAL A CA 1
ATOM 702 C C . VAL A 1 91 ? 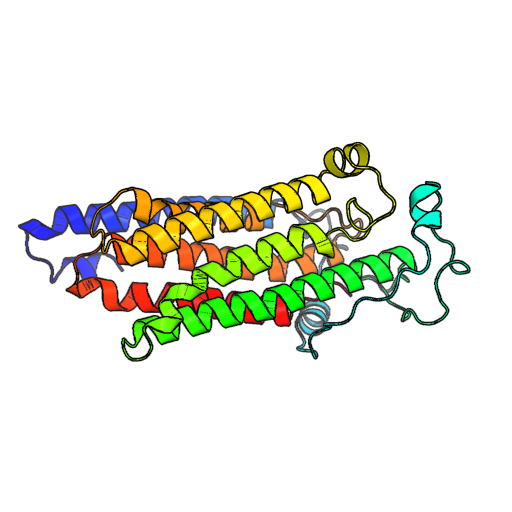4.759 -1.114 -32.772 1.00 53.03 91 VAL A C 1
ATOM 704 O O . VAL A 1 91 ? 5.440 -0.445 -33.553 1.00 53.03 91 VAL A O 1
ATOM 707 N N . PRO A 1 92 ? 3.443 -0.865 -32.605 1.00 51.75 92 PRO A N 1
ATOM 708 C CA . PRO A 1 92 ? 2.786 0.248 -33.270 1.00 51.75 92 PRO A CA 1
ATOM 709 C C . PRO A 1 92 ? 3.580 1.536 -33.049 1.00 51.75 92 PRO A C 1
ATOM 711 O O . PRO A 1 92 ? 4.023 1.801 -31.932 1.00 51.75 92 PRO A O 1
ATOM 714 N N . ASN A 1 93 ? 3.705 2.344 -34.103 1.00 50.66 93 ASN A N 1
ATOM 715 C CA . ASN A 1 93 ? 4.456 3.606 -34.207 1.00 50.66 93 ASN A CA 1
ATOM 716 C C . ASN A 1 93 ? 3.924 4.743 -33.280 1.00 50.66 93 ASN A C 1
ATOM 718 O O . ASN A 1 93 ? 3.808 5.898 -33.680 1.00 50.66 93 ASN A O 1
ATOM 722 N N . LYS A 1 94 ? 3.486 4.397 -32.063 1.00 63.03 94 LYS A N 1
ATOM 723 C CA . LYS A 1 94 ? 2.737 5.198 -31.086 1.00 63.03 94 LYS A CA 1
ATOM 724 C C . LYS A 1 94 ? 3.282 5.097 -29.657 1.00 63.03 94 LYS A C 1
ATOM 726 O O . LYS A 1 94 ? 2.792 5.839 -28.806 1.00 63.03 94 LYS A O 1
ATOM 731 N N . LEU A 1 95 ? 4.232 4.202 -29.356 1.00 69.12 95 LEU A N 1
ATOM 732 C CA . LEU A 1 95 ? 4.876 4.234 -28.040 1.00 69.12 95 LEU A CA 1
ATOM 733 C C . LEU A 1 95 ? 5.801 5.456 -27.943 1.00 69.12 95 LEU A C 1
ATOM 735 O O . LEU A 1 95 ? 6.496 5.771 -28.912 1.00 69.12 95 LEU A O 1
ATOM 739 N N . PRO A 1 96 ? 5.804 6.168 -26.803 1.00 76.69 96 PRO A N 1
ATOM 740 C CA . PRO A 1 96 ? 6.738 7.263 -26.590 1.00 76.69 96 PRO A CA 1
ATOM 741 C C . PRO A 1 96 ? 8.174 6.731 -26.555 1.00 76.69 96 PRO A C 1
ATOM 743 O O . PRO A 1 96 ? 8.412 5.595 -26.152 1.00 76.69 96 PRO A O 1
ATOM 746 N N . VAL A 1 97 ? 9.140 7.571 -26.926 1.00 80.38 97 VAL A N 1
ATOM 747 C CA . VAL A 1 97 ? 10.548 7.302 -26.617 1.00 80.38 97 VAL A CA 1
ATOM 748 C C . VAL A 1 97 ? 10.742 7.542 -25.122 1.00 80.38 97 VAL A C 1
ATOM 750 O O . VAL A 1 97 ? 10.417 8.622 -24.627 1.00 80.38 97 VAL A O 1
ATOM 753 N N . ALA A 1 98 ? 11.249 6.539 -24.411 1.00 84.75 98 ALA A N 1
ATOM 754 C CA . ALA A 1 98 ? 11.557 6.618 -22.990 1.00 84.75 98 ALA A CA 1
ATOM 755 C C . ALA A 1 98 ? 13.001 6.180 -22.742 1.00 84.75 98 ALA A C 1
ATOM 757 O O . ALA A 1 98 ? 13.561 5.386 -23.501 1.00 84.75 98 ALA A O 1
ATOM 758 N N . TYR A 1 99 ? 13.582 6.702 -21.670 1.00 86.50 99 TYR A N 1
ATOM 759 C CA . TYR A 1 99 ? 14.958 6.451 -21.267 1.00 86.50 99 TYR A CA 1
ATOM 760 C C . TYR A 1 99 ? 14.967 5.961 -19.824 1.00 86.50 99 TYR A C 1
ATOM 762 O O . TYR A 1 99 ? 14.090 6.337 -19.047 1.00 86.50 99 TYR A O 1
ATOM 770 N N . ASN A 1 100 ? 15.940 5.130 -19.463 1.00 87.00 100 ASN A N 1
ATOM 771 C CA . ASN A 1 100 ? 16.179 4.823 -18.056 1.00 87.00 100 ASN A CA 1
ATOM 772 C C . ASN A 1 100 ? 16.833 6.017 -17.336 1.00 87.00 100 ASN A C 1
ATOM 774 O O . ASN A 1 100 ? 17.211 7.022 -17.943 1.00 87.00 100 ASN A O 1
ATOM 778 N N . ALA A 1 101 ? 17.027 5.871 -16.030 1.00 85.31 101 ALA A N 1
ATOM 779 C CA . ALA A 1 101 ? 17.701 6.837 -15.177 1.00 85.31 101 ALA A CA 1
ATOM 780 C C . ALA A 1 101 ? 19.133 7.197 -15.627 1.00 85.31 101 ALA A C 1
ATOM 782 O O . ALA A 1 101 ? 19.614 8.269 -15.258 1.00 85.31 101 ALA A O 1
ATOM 783 N N . ASP A 1 102 ? 19.797 6.352 -16.420 1.00 85.81 102 ASP A N 1
ATOM 784 C CA . ASP A 1 102 ? 21.128 6.608 -16.989 1.00 85.81 102 ASP A CA 1
ATOM 785 C C . ASP A 1 102 ? 21.084 7.326 -18.348 1.00 85.81 102 ASP A C 1
ATOM 787 O O . ASP A 1 102 ? 22.125 7.697 -18.884 1.00 85.81 102 ASP A O 1
ATOM 791 N N . GLY A 1 103 ? 19.892 7.577 -18.895 1.00 85.44 103 GLY A N 1
ATOM 792 C CA . GLY A 1 103 ? 19.716 8.206 -20.203 1.00 85.44 103 GLY A CA 1
ATOM 793 C C . GLY A 1 103 ? 19.835 7.238 -21.382 1.00 85.44 103 GLY A C 1
ATOM 794 O O . GLY A 1 103 ? 19.891 7.689 -22.524 1.00 85.44 103 GLY A O 1
ATOM 795 N N . GLU A 1 104 ? 19.836 5.927 -21.133 1.00 87.12 104 GLU A N 1
ATOM 796 C CA . GLU A 1 104 ? 19.829 4.902 -22.178 1.00 87.12 104 GLU A CA 1
ATOM 797 C C . GLU A 1 104 ? 18.398 4.640 -22.670 1.00 87.12 104 GLU A C 1
ATOM 799 O O . GLU A 1 104 ? 17.474 4.536 -21.851 1.00 87.12 104 GLU A O 1
ATOM 804 N N . PRO A 1 105 ? 18.177 4.522 -23.991 1.00 86.50 105 PRO A N 1
ATOM 805 C CA . PRO A 1 105 ? 16.850 4.297 -24.547 1.00 86.50 105 PRO A CA 1
ATOM 806 C C . PRO A 1 105 ? 16.292 2.937 -24.116 1.00 86.50 105 PRO A C 1
ATOM 808 O O . PRO A 1 105 ? 16.972 1.911 -24.173 1.00 86.50 105 PRO A O 1
ATOM 811 N N . LEU A 1 106 ? 15.022 2.916 -23.710 1.00 84.06 106 LEU A N 1
ATOM 812 C CA . LEU A 1 106 ? 14.335 1.683 -23.342 1.00 84.06 106 LEU A CA 1
ATOM 813 C C . LEU A 1 106 ? 13.841 0.932 -24.589 1.00 84.06 106 LEU A C 1
ATOM 815 O O . LEU A 1 106 ? 13.337 1.561 -25.524 1.00 84.06 106 LEU A O 1
ATOM 819 N N . PRO A 1 107 ? 13.908 -0.414 -24.605 1.00 82.56 107 PRO A N 1
ATOM 820 C CA . PRO A 1 107 ? 13.319 -1.190 -25.685 1.00 82.56 107 PRO A CA 1
ATOM 821 C C . PRO A 1 107 ? 11.787 -1.030 -25.678 1.00 82.56 107 PRO A C 1
ATOM 823 O O . PRO A 1 107 ? 11.188 -0.976 -24.598 1.00 82.56 107 PRO A O 1
ATOM 826 N N . PRO A 1 108 ? 1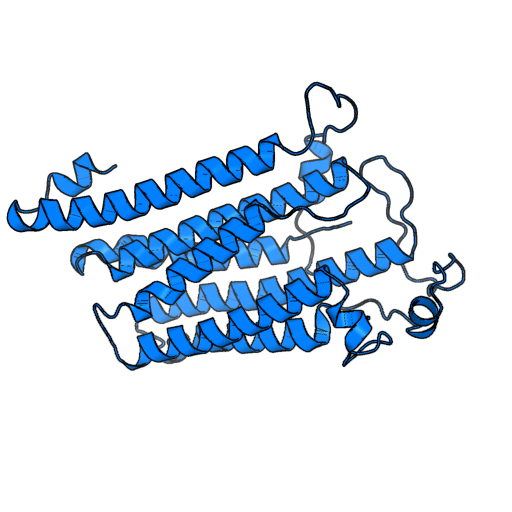1.122 -1.018 -26.849 1.00 78.31 108 PRO A N 1
ATOM 827 C CA . PRO A 1 108 ? 9.676 -0.797 -26.952 1.00 78.31 108 PRO A CA 1
ATOM 828 C C . PRO A 1 108 ? 8.824 -1.709 -26.060 1.00 78.31 108 PRO A C 1
ATOM 830 O O . PRO A 1 108 ? 7.847 -1.261 -25.463 1.00 78.31 108 PRO A O 1
ATOM 833 N N . GLN A 1 109 ? 9.224 -2.973 -25.908 1.00 76.62 109 GLN A N 1
ATOM 834 C CA . GLN A 1 109 ? 8.541 -3.937 -25.046 1.00 76.62 109 GLN A CA 1
ATOM 835 C C . GLN A 1 109 ? 8.559 -3.524 -23.566 1.00 76.62 109 GLN A C 1
ATOM 837 O O . GLN A 1 109 ? 7.524 -3.573 -22.907 1.00 76.62 109 GLN A O 1
ATOM 842 N N . ARG A 1 110 ? 9.697 -3.031 -23.055 1.00 79.38 110 ARG A N 1
ATOM 843 C CA . ARG A 1 110 ? 9.788 -2.512 -21.681 1.00 79.38 110 ARG A CA 1
ATOM 844 C C . ARG A 1 110 ? 8.904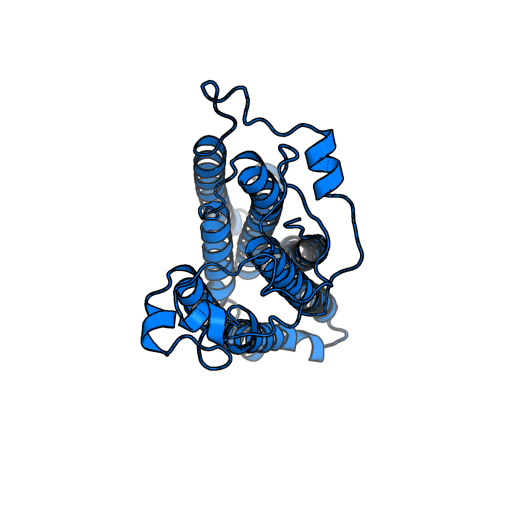 -1.283 -21.497 1.00 79.38 110 ARG A C 1
ATOM 846 O O . ARG A 1 110 ? 8.279 -1.146 -20.455 1.00 79.38 110 ARG A O 1
ATOM 853 N N . ILE A 1 111 ? 8.836 -0.402 -22.495 1.00 82.19 111 ILE A N 1
ATOM 854 C CA . ILE A 1 111 ? 7.973 0.787 -22.441 1.00 82.19 111 ILE A CA 1
ATOM 855 C C . ILE A 1 111 ? 6.504 0.366 -22.338 1.00 82.19 111 ILE A C 1
ATOM 857 O O . ILE A 1 111 ? 5.768 0.911 -21.519 1.00 82.19 111 ILE A O 1
ATOM 861 N N . ALA A 1 112 ? 6.082 -0.627 -23.126 1.00 80.25 112 ALA A N 1
ATOM 862 C CA . ALA A 1 112 ? 4.726 -1.161 -23.060 1.00 80.25 112 ALA A CA 1
ATOM 863 C C . ALA A 1 112 ? 4.404 -1.749 -21.675 1.00 80.25 112 ALA A C 1
ATOM 865 O O . ALA A 1 112 ? 3.383 -1.382 -21.095 1.00 80.25 112 ALA A O 1
ATOM 866 N N . TRP A 1 113 ? 5.293 -2.582 -21.124 1.00 80.75 113 TRP A N 1
ATOM 867 C CA . TRP A 1 113 ? 5.126 -3.170 -19.790 1.00 80.75 113 TRP A CA 1
ATOM 868 C C . TRP A 1 113 ? 5.100 -2.125 -18.678 1.00 80.75 113 TRP A C 1
ATOM 870 O O . TRP A 1 113 ? 4.207 -2.156 -17.838 1.00 80.75 113 TRP A O 1
ATOM 880 N N . ALA A 1 114 ? 6.004 -1.144 -18.715 1.00 83.12 114 ALA A N 1
ATOM 881 C CA . ALA A 1 114 ? 6.022 -0.060 -17.741 1.00 83.12 114 ALA A CA 1
ATOM 882 C C . ALA A 1 114 ? 4.725 0.767 -17.801 1.00 83.12 114 ALA A C 1
ATOM 884 O O . ALA A 1 114 ? 4.144 1.102 -16.774 1.00 83.12 114 ALA A O 1
ATOM 885 N N . MET A 1 115 ? 4.204 1.052 -19.001 1.00 85.88 115 MET A N 1
ATOM 886 C CA . MET A 1 115 ? 2.922 1.748 -19.165 1.00 85.88 115 MET A CA 1
ATOM 887 C C . MET A 1 115 ? 1.724 0.919 -18.677 1.00 85.88 115 MET A C 1
ATOM 889 O O . MET A 1 115 ? 0.761 1.488 -18.153 1.00 85.88 115 MET A O 1
ATOM 893 N N . GLU A 1 116 ? 1.747 -0.398 -18.870 1.00 85.25 116 GLU A N 1
ATOM 894 C CA . GLU A 1 116 ? 0.728 -1.319 -18.360 1.00 85.25 116 GLU A CA 1
ATOM 895 C C . GLU A 1 116 ? 0.761 -1.387 -16.830 1.00 85.25 116 GLU A C 1
ATOM 897 O O . GLU A 1 116 ? -0.270 -1.166 -16.191 1.00 85.25 116 GLU A O 1
ATOM 902 N N . SER A 1 117 ? 1.943 -1.584 -16.246 1.00 86.19 117 SER A N 1
ATOM 903 C CA . SER A 1 117 ? 2.176 -1.565 -14.802 1.00 86.19 117 SER A CA 1
ATOM 904 C C . SER A 1 117 ? 1.748 -0.231 -14.181 1.00 86.19 117 SER A C 1
ATOM 906 O O . SER A 1 117 ? 0.956 -0.226 -13.236 1.00 86.19 117 SER A O 1
ATOM 908 N N . GLU A 1 118 ? 2.150 0.912 -14.752 1.00 90.38 118 GLU A N 1
ATOM 909 C CA . GLU A 1 118 ? 1.677 2.238 -14.326 1.00 90.38 118 GLU A CA 1
ATOM 910 C C . GLU A 1 118 ? 0.146 2.325 -14.354 1.00 90.38 118 GLU A C 1
ATOM 912 O O . GLU A 1 118 ? -0.474 2.818 -13.412 1.00 90.38 118 GLU A O 1
ATOM 917 N N . SER A 1 119 ? -0.487 1.827 -15.421 1.00 90.94 119 SER A N 1
ATOM 918 C CA . SER A 1 119 ? -1.949 1.843 -15.542 1.00 90.94 119 SER A CA 1
ATOM 919 C C . SER A 1 119 ? -2.622 0.985 -14.477 1.00 90.94 119 SER A C 1
ATOM 921 O O . SER A 1 119 ? -3.619 1.405 -13.884 1.00 90.94 119 SER A O 1
ATOM 923 N N . ASN A 1 120 ? -2.063 -0.192 -14.196 1.00 91.56 120 ASN A N 1
ATOM 924 C CA . ASN A 1 120 ? -2.535 -1.079 -13.142 1.00 91.56 120 ASN A CA 1
ATOM 925 C C . ASN A 1 120 ? -2.452 -0.396 -11.774 1.00 91.56 120 ASN A C 1
ATOM 927 O O . ASN A 1 120 ? -3.451 -0.362 -11.051 1.00 91.56 120 ASN A O 1
ATOM 931 N N . HIS A 1 121 ? -1.322 0.236 -11.453 1.00 93.06 121 HIS A N 1
ATOM 932 C CA . HIS A 1 121 ? -1.165 0.993 -10.213 1.00 93.06 121 HIS A CA 1
ATOM 933 C C . HIS A 1 121 ? -2.159 2.154 -10.119 1.00 93.06 121 HIS A C 1
ATOM 935 O O . HIS A 1 121 ? -2.804 2.304 -9.085 1.00 93.06 121 HIS A O 1
ATOM 941 N N . HIS A 1 122 ? -2.383 2.923 -11.187 1.00 95.25 122 HIS A N 1
ATOM 942 C CA . HIS A 1 122 ? -3.352 4.023 -11.172 1.00 95.25 122 HIS A CA 1
ATOM 943 C C . HIS A 1 122 ? -4.799 3.551 -10.974 1.00 95.25 122 HIS A C 1
ATOM 945 O O . HIS A 1 122 ? -5.535 4.136 -10.171 1.00 95.25 122 HIS A O 1
ATOM 951 N N . TRP A 1 123 ? -5.218 2.479 -11.654 1.00 94.81 123 TRP A N 1
ATOM 952 C CA . TRP A 1 123 ? -6.532 1.871 -11.425 1.00 94.81 123 TRP A CA 1
ATOM 953 C C . TRP A 1 123 ? -6.678 1.398 -9.978 1.00 94.81 123 TRP A C 1
ATOM 955 O O . TRP A 1 123 ? -7.694 1.67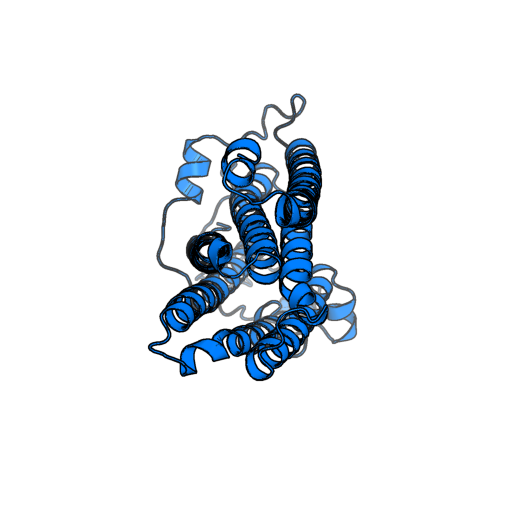9 -9.336 1.00 94.81 123 TRP A O 1
ATOM 965 N N . MET A 1 124 ? -5.650 0.751 -9.425 1.00 94.69 124 MET A N 1
ATOM 966 C CA . MET A 1 124 ? -5.639 0.356 -8.015 1.00 94.69 124 MET A CA 1
ATOM 967 C C . MET A 1 124 ? -5.634 1.558 -7.079 1.00 94.69 124 MET A C 1
ATOM 969 O O . MET A 1 124 ? -6.325 1.533 -6.063 1.00 94.69 124 MET A O 1
ATOM 973 N N . GLY A 1 125 ? -4.971 2.649 -7.448 1.00 95.94 125 GLY A N 1
ATOM 974 C CA . GLY A 1 125 ? -4.990 3.903 -6.711 1.00 95.94 125 GLY A CA 1
ATOM 975 C C . GLY A 1 125 ? -6.392 4.479 -6.574 1.00 95.94 125 GLY A C 1
ATOM 976 O O . GLY A 1 125 ? -6.786 4.838 -5.466 1.00 95.94 125 GLY A O 1
ATOM 977 N N . LEU A 1 126 ? -7.195 4.470 -7.644 1.00 97.12 126 LEU A N 1
ATOM 978 C CA . LEU A 1 126 ? -8.602 4.882 -7.576 1.00 97.12 126 LEU A CA 1
ATOM 979 C C . LEU A 1 126 ? -9.408 4.015 -6.605 1.00 97.12 126 LEU A C 1
ATOM 981 O O . LEU A 1 126 ? -10.146 4.542 -5.768 1.00 97.12 126 LEU A O 1
ATOM 985 N N . VAL A 1 127 ? -9.269 2.691 -6.700 1.00 96.81 127 VAL A N 1
ATOM 986 C CA . VAL A 1 127 ? -10.060 1.761 -5.884 1.00 96.81 127 VAL A CA 1
ATOM 987 C C . VAL A 1 127 ? -9.641 1.815 -4.413 1.00 96.81 127 VAL A C 1
ATOM 989 O O . VAL A 1 127 ? -10.498 1.869 -3.530 1.00 96.81 127 VAL A O 1
ATOM 992 N N . VAL A 1 128 ? -8.339 1.863 -4.128 1.00 96.50 128 VAL A N 1
ATOM 993 C CA . VAL A 1 128 ? -7.794 1.949 -2.765 1.00 96.50 128 VAL A CA 1
ATOM 994 C C . VAL A 1 128 ? -8.075 3.319 -2.138 1.00 96.50 128 VAL A C 1
ATOM 996 O O . VAL A 1 128 ? -8.432 3.387 -0.959 1.00 96.50 128 VAL A O 1
ATOM 999 N N . LEU A 1 129 ? -8.016 4.406 -2.915 1.00 98.12 129 LEU A N 1
ATOM 1000 C CA . LEU A 1 129 ? -8.435 5.731 -2.455 1.00 98.12 129 LEU A CA 1
ATOM 1001 C C . LEU A 1 129 ? -9.923 5.731 -2.092 1.00 98.12 129 LEU A C 1
ATOM 1003 O O . LEU A 1 129 ? -10.285 6.145 -0.990 1.00 98.12 129 LEU A O 1
ATOM 1007 N N . ALA A 1 130 ? -10.781 5.213 -2.976 1.00 98.06 130 ALA A N 1
ATOM 1008 C CA . ALA A 1 130 ? -12.207 5.070 -2.698 1.00 98.06 130 ALA A CA 1
ATOM 1009 C C . ALA A 1 130 ? -12.446 4.230 -1.435 1.00 98.06 130 ALA A C 1
ATOM 1011 O O . ALA A 1 130 ? -13.262 4.598 -0.595 1.00 98.06 130 ALA A O 1
ATOM 1012 N N . MET A 1 131 ? -11.685 3.152 -1.246 1.00 96.62 131 MET A N 1
ATOM 1013 C CA . MET A 1 131 ? -11.751 2.314 -0.053 1.00 96.62 131 MET A CA 1
ATOM 1014 C C . MET A 1 131 ? -11.427 3.089 1.231 1.00 96.62 131 MET A C 1
ATOM 1016 O O . MET A 1 131 ? -12.202 3.029 2.187 1.00 96.62 131 MET A O 1
ATOM 1020 N N . GLY A 1 132 ? -10.331 3.855 1.251 1.00 96.94 132 GLY A N 1
ATOM 1021 C CA . GLY A 1 132 ? -9.960 4.703 2.388 1.00 96.94 132 GLY A CA 1
ATOM 1022 C C . GLY A 1 132 ? -11.006 5.784 2.682 1.00 96.94 132 GLY A C 1
ATOM 1023 O O . GLY A 1 132 ? -11.410 5.965 3.832 1.00 96.94 132 GLY A O 1
ATOM 1024 N N . LEU A 1 133 ? -11.514 6.454 1.643 1.00 98.06 133 LEU A N 1
ATOM 1025 C CA . LEU A 1 133 ? -12.545 7.489 1.768 1.00 98.06 133 LEU A CA 1
ATOM 1026 C C . LEU A 1 133 ? -13.888 6.928 2.255 1.00 98.06 133 LEU A C 1
ATOM 1028 O O . LEU A 1 133 ? -14.518 7.525 3.127 1.00 98.06 133 LEU A O 1
ATOM 1032 N N . LEU A 1 134 ? -14.319 5.771 1.750 1.00 97.31 134 LEU A N 1
ATOM 1033 C CA . LEU A 1 134 ? -15.530 5.099 2.225 1.00 97.31 134 LEU A CA 1
ATOM 1034 C C . LEU A 1 134 ? -15.367 4.604 3.660 1.00 97.31 134 LEU A C 1
ATOM 1036 O O . LEU A 1 134 ? -16.287 4.749 4.463 1.00 97.31 134 LEU A O 1
ATOM 1040 N N . ALA A 1 135 ? -14.194 4.081 4.021 1.00 94.75 135 ALA A N 1
ATOM 1041 C CA . ALA A 1 135 ? -13.899 3.725 5.399 1.00 94.75 135 ALA A CA 1
ATOM 1042 C C . ALA A 1 135 ? -14.002 4.950 6.322 1.00 94.75 135 ALA A C 1
ATOM 1044 O O . ALA A 1 135 ? -14.673 4.860 7.349 1.00 94.75 135 ALA A O 1
ATOM 1045 N N . LEU A 1 136 ? -13.437 6.104 5.941 1.00 96.19 136 LEU A N 1
ATOM 1046 C CA . LEU A 1 136 ? -13.590 7.376 6.666 1.00 96.19 136 LEU A CA 1
ATOM 1047 C C . LEU A 1 136 ? -15.052 7.822 6.759 1.00 96.19 136 LEU A C 1
ATOM 1049 O O . LEU A 1 136 ? -15.519 8.212 7.829 1.00 96.19 136 LEU A O 1
ATOM 1053 N N . LEU A 1 137 ? -15.795 7.737 5.658 1.00 96.00 137 LEU A N 1
ATOM 1054 C CA . LEU A 1 137 ? -17.199 8.124 5.610 1.00 96.00 137 LEU A CA 1
ATOM 1055 C C . LEU A 1 137 ? -18.059 7.231 6.517 1.00 96.00 137 LEU A C 1
ATOM 1057 O O . LEU A 1 137 ? -18.880 7.745 7.280 1.00 96.00 137 LEU A O 1
ATOM 1061 N N . ALA A 1 138 ? -17.816 5.918 6.523 1.00 92.94 138 ALA A N 1
ATOM 1062 C CA . ALA A 1 138 ? -18.480 4.967 7.411 1.00 92.94 138 ALA A CA 1
ATOM 1063 C C . ALA A 1 138 ? -18.255 5.314 8.894 1.00 92.94 138 ALA A C 1
ATOM 1065 O O . ALA A 1 138 ? -19.171 5.195 9.707 1.00 92.94 138 ALA A O 1
ATOM 1066 N N . ARG A 1 139 ? -17.065 5.826 9.257 1.00 89.69 139 ARG A N 1
ATOM 1067 C CA . ARG A 1 139 ? -16.758 6.261 10.636 1.00 89.69 139 ARG A CA 1
ATOM 1068 C C . ARG A 1 139 ? -17.632 7.410 11.123 1.00 89.69 139 ARG A C 1
ATOM 1070 O O . ARG A 1 139 ? -17.809 7.551 12.329 1.00 89.69 139 ARG A O 1
ATOM 1077 N N . THR A 1 140 ? -18.173 8.228 10.223 1.00 91.50 140 THR A N 1
ATOM 1078 C CA . THR A 1 140 ? -19.043 9.348 10.615 1.00 91.50 140 THR A CA 1
ATOM 1079 C C . THR A 1 140 ? -20.380 8.882 11.195 1.00 91.50 140 THR A C 1
ATOM 1081 O O . THR A 1 140 ? -21.076 9.681 11.817 1.00 91.50 140 THR A O 1
ATOM 1084 N N . GLY A 1 141 ? -20.771 7.623 10.958 1.00 89.50 141 GLY A N 1
ATOM 1085 C CA . GLY A 1 141 ? -22.080 7.080 11.327 1.00 89.50 141 GLY A CA 1
ATOM 1086 C C . GLY A 1 141 ? -23.247 7.623 10.494 1.00 89.50 141 GLY A C 1
ATOM 1087 O O . GLY A 1 141 ? -24.373 7.167 10.660 1.00 89.50 141 GLY A O 1
ATOM 1088 N N . LYS A 1 142 ? -23.001 8.572 9.578 1.00 93.31 142 LYS A N 1
ATOM 1089 C CA . LYS A 1 142 ? -24.035 9.210 8.744 1.00 93.31 142 LYS A CA 1
ATOM 1090 C C . LYS A 1 142 ? -24.315 8.463 7.439 1.00 93.31 142 LYS A C 1
ATOM 1092 O O . LYS A 1 142 ? -25.301 8.747 6.770 1.00 93.31 142 LYS A O 1
ATOM 1097 N N . ALA A 1 143 ? -23.451 7.522 7.070 1.00 93.44 143 ALA A N 1
ATOM 1098 C CA . ALA A 1 143 ? -23.506 6.800 5.806 1.00 93.44 143 ALA A CA 1
ATOM 1099 C C . ALA A 1 143 ? -23.254 5.306 6.041 1.00 93.44 143 ALA A C 1
ATOM 1101 O O . ALA A 1 143 ? -22.171 4.794 5.773 1.00 93.44 143 ALA A O 1
ATOM 1102 N N . GLY A 1 144 ? -24.265 4.596 6.554 1.00 89.25 144 GLY A N 1
ATOM 1103 C CA . GLY A 1 144 ? -24.154 3.160 6.854 1.00 89.25 144 GLY A CA 1
ATOM 1104 C C . GLY A 1 144 ? -23.831 2.293 5.629 1.00 89.25 144 GLY A C 1
ATOM 1105 O O . GLY A 1 144 ? -23.185 1.260 5.754 1.00 89.25 144 GLY A O 1
ATOM 1106 N N . TRP A 1 145 ? -24.195 2.738 4.423 1.00 93.38 145 TRP A N 1
ATOM 1107 C CA . TRP A 1 145 ? -23.830 2.058 3.176 1.00 93.38 145 TRP A CA 1
ATOM 1108 C C . TRP A 1 145 ? -22.313 2.059 2.913 1.00 93.38 145 TRP A C 1
ATOM 1110 O O . TRP A 1 145 ? -21.806 1.170 2.234 1.00 93.38 145 TRP A O 1
ATOM 1120 N N . ALA A 1 146 ? -21.563 3.010 3.477 1.00 95.06 146 ALA A N 1
ATOM 1121 C CA . ALA A 1 146 ? -20.116 3.069 3.302 1.00 95.06 146 ALA A CA 1
ATOM 1122 C C . ALA A 1 146 ? -19.392 1.935 4.054 1.00 95.06 146 ALA A C 1
ATOM 1124 O O . ALA A 1 146 ? -18.239 1.636 3.754 1.00 95.06 146 ALA A O 1
ATOM 1125 N N . GLU A 1 147 ? -20.059 1.234 4.982 1.00 91.06 147 GLU A N 1
ATOM 1126 C CA . GLU A 1 147 ? -19.510 0.045 5.653 1.00 91.06 147 GLU A CA 1
ATOM 1127 C C . GLU A 1 147 ? -19.232 -1.125 4.696 1.00 91.06 147 GLU A C 1
ATOM 1129 O O . GLU A 1 147 ? -18.488 -2.039 5.055 1.00 91.06 147 GLU A O 1
ATOM 1134 N N . TYR A 1 148 ? -19.790 -1.086 3.480 1.00 94.12 148 TYR A N 1
ATOM 1135 C CA . TYR A 1 148 ? -19.572 -2.079 2.429 1.00 94.12 148 TYR A CA 1
ATOM 1136 C C . TYR A 1 148 ? -18.319 -1.830 1.580 1.00 94.12 148 TYR A C 1
ATOM 1138 O O . TYR A 1 148 ? -18.093 -2.564 0.618 1.00 94.12 148 TYR A O 1
ATOM 1146 N N . TRP A 1 149 ? -17.461 -0.873 1.956 1.00 94.81 149 TRP A N 1
ATOM 1147 C CA . TRP A 1 149 ? -16.160 -0.662 1.312 1.00 94.81 149 TRP A CA 1
ATOM 1148 C C . TRP A 1 149 ? -15.325 -1.938 1.084 1.00 94.81 149 TRP A C 1
ATOM 1150 O O . TRP A 1 149 ? -14.634 -1.966 0.067 1.00 94.81 149 TRP A O 1
ATOM 1160 N N . PRO A 1 150 ? -15.376 -3.017 1.909 1.00 94.25 150 PRO A N 1
ATOM 1161 C CA . PRO A 1 150 ? -14.560 -4.201 1.636 1.00 94.25 150 PRO A CA 1
ATOM 1162 C C . PRO A 1 150 ? -14.952 -4.927 0.343 1.00 94.25 150 PRO A C 1
ATOM 1164 O O . PRO A 1 150 ? -14.158 -5.707 -0.169 1.00 94.25 150 PRO A O 1
ATOM 1167 N N . LEU A 1 151 ? -16.137 -4.663 -0.226 1.00 95.19 151 LEU A N 1
ATOM 1168 C CA . LEU A 1 151 ? -16.511 -5.179 -1.548 1.00 95.19 151 LEU A CA 1
ATOM 1169 C C . LEU A 1 151 ? -15.588 -4.664 -2.661 1.00 95.19 151 LEU A C 1
ATOM 1171 O O . LEU A 1 151 ? -15.422 -5.346 -3.669 1.00 95.19 151 LEU A O 1
ATOM 1175 N N . LEU A 1 152 ? -14.935 -3.514 -2.469 1.00 96.31 152 LEU A N 1
ATOM 1176 C CA . LEU A 1 152 ? -13.936 -3.010 -3.410 1.00 96.31 152 LEU A CA 1
ATOM 1177 C C . LEU A 1 152 ? -12.736 -3.956 -3.545 1.00 96.31 152 LEU A C 1
ATOM 1179 O O . LEU A 1 152 ? -12.168 -4.042 -4.627 1.00 96.31 152 LEU A O 1
ATOM 1183 N N . LEU A 1 153 ? -12.399 -4.733 -2.508 1.00 94.19 153 LEU A N 1
ATOM 1184 C CA . LEU A 1 153 ? -11.342 -5.749 -2.580 1.00 94.19 153 LEU A CA 1
ATOM 1185 C C . LEU A 1 153 ? -11.715 -6.912 -3.510 1.00 94.19 153 LEU A C 1
ATOM 1187 O O . LEU A 1 153 ? -10.839 -7.502 -4.132 1.00 94.19 153 LEU A O 1
ATOM 1191 N N . VAL A 1 154 ? -13.008 -7.220 -3.658 1.00 95.19 154 VAL A N 1
ATOM 1192 C CA . VAL A 1 154 ? -13.472 -8.182 -4.672 1.00 95.19 154 VAL A CA 1
ATOM 1193 C C . VAL A 1 154 ? -13.277 -7.598 -6.069 1.00 95.19 154 VAL A C 1
ATOM 1195 O O . VAL A 1 154 ? -12.805 -8.298 -6.960 1.00 95.19 154 VAL A O 1
ATOM 1198 N N . GLY A 1 155 ? -13.572 -6.307 -6.247 1.00 94.25 155 GLY A N 1
ATOM 1199 C CA . GLY A 1 155 ? -13.273 -5.583 -7.485 1.00 94.25 155 GLY A CA 1
ATOM 1200 C C . GLY A 1 155 ? -11.781 -5.608 -7.829 1.00 94.25 155 GLY A C 1
ATOM 1201 O O . GLY A 1 155 ? -11.429 -5.941 -8.956 1.00 94.25 155 GLY A O 1
ATOM 1202 N N . ILE A 1 156 ? -10.912 -5.354 -6.844 1.00 94.44 156 ILE A N 1
ATOM 1203 C CA . ILE A 1 156 ? -9.452 -5.484 -6.980 1.00 94.44 156 ILE A CA 1
ATOM 1204 C C . ILE A 1 156 ? -9.072 -6.912 -7.376 1.00 94.44 156 ILE A C 1
ATOM 1206 O O . ILE A 1 156 ? -8.295 -7.092 -8.301 1.00 94.44 156 ILE A O 1
ATOM 1210 N N . ALA A 1 157 ? -9.636 -7.938 -6.738 1.00 94.69 157 ALA A N 1
ATOM 1211 C CA . ALA A 1 157 ? -9.317 -9.325 -7.069 1.00 94.69 157 ALA A CA 1
ATOM 1212 C C . ALA A 1 157 ? -9.694 -9.689 -8.514 1.00 94.69 157 ALA A C 1
ATOM 1214 O O . ALA A 1 157 ? -8.919 -10.349 -9.204 1.00 94.69 157 ALA A O 1
ATOM 1215 N N . ILE A 1 158 ? -10.863 -9.240 -8.980 1.00 93.88 158 ILE A N 1
ATOM 1216 C CA . ILE A 1 158 ? -11.300 -9.420 -10.371 1.00 93.88 158 ILE A CA 1
ATOM 1217 C C . ILE A 1 158 ? -10.349 -8.685 -11.316 1.00 93.88 158 ILE A C 1
ATOM 1219 O O . ILE A 1 158 ? -9.912 -9.259 -12.310 1.00 93.88 158 ILE A O 1
ATOM 1223 N N . PHE A 1 159 ? -10.003 -7.439 -10.988 1.00 92.25 159 PHE A N 1
ATOM 1224 C CA . PHE A 1 159 ? -9.066 -6.647 -11.771 1.00 92.25 159 PHE A CA 1
ATOM 1225 C C . PHE A 1 159 ? -7.700 -7.329 -11.868 1.00 92.25 159 PHE A C 1
ATOM 1227 O O . PHE A 1 159 ? -7.204 -7.518 -12.969 1.00 92.25 159 PHE A O 1
ATOM 1234 N N . ILE A 1 160 ? -7.128 -7.777 -10.748 1.00 90.38 160 ILE A N 1
ATOM 1235 C CA . ILE A 1 160 ? -5.849 -8.492 -10.738 1.00 90.38 160 ILE A CA 1
ATOM 1236 C C . ILE A 1 160 ? -5.938 -9.753 -11.605 1.00 90.38 160 ILE A C 1
ATOM 1238 O O . ILE A 1 160 ? -5.068 -10.014 -12.426 1.00 90.38 160 ILE A O 1
ATOM 1242 N N . PHE A 1 161 ? -7.022 -10.520 -11.481 1.00 90.19 161 PHE A N 1
ATOM 1243 C CA . PHE A 1 161 ? -7.185 -11.761 -12.232 1.00 90.19 161 PHE A CA 1
ATOM 1244 C C . PHE A 1 161 ? -7.320 -11.556 -13.753 1.00 90.19 161 PHE A C 1
ATOM 1246 O O . PHE A 1 161 ? -6.898 -12.416 -14.527 1.00 90.19 161 PHE A O 1
ATOM 1253 N N . VAL A 1 162 ? -7.938 -10.462 -14.195 1.00 87.25 162 VAL A N 1
ATOM 1254 C CA . VAL A 1 162 ? -8.225 -10.225 -15.620 1.00 87.25 162 VAL A CA 1
ATOM 1255 C C . VAL A 1 162 ? -7.174 -9.331 -16.275 1.00 87.25 162 VAL A C 1
ATOM 1257 O O . VAL A 1 162 ? -6.808 -9.566 -17.420 1.00 87.25 162 VAL A O 1
ATOM 1260 N N . GLN A 1 163 ? -6.700 -8.311 -15.565 1.00 86.88 163 GLN A N 1
ATOM 1261 C CA . GLN A 1 163 ? -6.023 -7.158 -16.152 1.00 86.88 163 GLN A CA 1
ATOM 1262 C C . GLN A 1 163 ? -4.579 -6.968 -15.669 1.00 86.88 163 GLN A C 1
ATOM 1264 O O . GLN A 1 163 ? -3.818 -6.314 -16.374 1.00 86.88 163 GLN A O 1
ATOM 1269 N N . ALA A 1 164 ? -4.181 -7.515 -14.511 1.00 82.12 164 ALA A N 1
ATOM 1270 C CA . ALA A 1 164 ? -2.810 -7.315 -14.022 1.00 82.12 164 ALA A CA 1
ATOM 1271 C C . ALA A 1 164 ? -1.756 -8.011 -14.896 1.00 82.12 164 ALA A C 1
ATOM 1273 O O . ALA A 1 164 ? -0.669 -7.474 -15.058 1.00 82.12 164 ALA A O 1
ATOM 1274 N N . ASP A 1 165 ? -2.109 -9.157 -15.489 1.00 83.12 165 ASP A N 1
ATOM 1275 C CA . ASP A 1 165 ? -1.236 -9.955 -16.354 1.00 83.12 165 ASP A CA 1
ATOM 1276 C C . ASP A 1 165 ? -1.880 -10.133 -17.742 1.00 83.12 165 ASP A C 1
ATOM 1278 O O . ASP A 1 165 ? -2.375 -11.220 -18.062 1.00 83.12 165 ASP A O 1
ATOM 1282 N N . THR A 1 166 ? -1.940 -9.094 -18.584 1.00 82.38 166 THR A N 1
ATOM 1283 C CA . THR A 1 166 ? -2.682 -9.199 -19.864 1.00 82.38 166 THR A CA 1
ATOM 1284 C C . THR A 1 166 ? -2.085 -10.197 -20.853 1.00 82.38 166 THR A C 1
ATOM 1286 O O . THR A 1 166 ? -2.773 -10.650 -21.764 1.00 82.38 166 THR A O 1
ATOM 1289 N N . GLU A 1 167 ? -0.829 -10.593 -20.659 1.00 78.56 167 GLU A N 1
ATOM 1290 C CA . GLU A 1 167 ? -0.160 -11.662 -21.402 1.00 78.56 167 GLU A CA 1
ATOM 1291 C C . GLU A 1 167 ? -0.581 -13.078 -20.972 1.00 78.56 167 GLU A C 1
ATOM 1293 O O . GLU A 1 167 ? -0.347 -14.040 -21.709 1.00 78.56 167 GLU A O 1
ATOM 1298 N N . CYS A 1 168 ? -1.232 -13.216 -19.815 1.00 84.69 168 CYS A N 1
ATOM 1299 C CA . CYS A 1 168 ? -1.618 -14.485 -19.216 1.00 84.69 168 CYS A CA 1
ATOM 1300 C C . CYS A 1 168 ? -3.097 -14.831 -19.436 1.00 84.69 168 CYS A C 1
ATOM 1302 O O . CYS A 1 168 ? -3.972 -13.964 -19.467 1.00 84.69 168 CYS A O 1
ATOM 1304 N N . TRP A 1 169 ? -3.403 -16.129 -19.524 1.00 86.81 169 TRP A N 1
ATOM 1305 C CA . TRP A 1 169 ? -4.775 -16.635 -19.453 1.00 86.81 169 TRP A CA 1
ATOM 1306 C C . TRP A 1 169 ? -5.528 -16.027 -18.242 1.00 86.81 169 TRP A C 1
ATOM 1308 O O . TRP A 1 169 ? -4.954 -15.936 -17.152 1.00 86.81 169 TRP A O 1
ATOM 1318 N N . PRO A 1 170 ? -6.812 -15.632 -18.385 1.00 87.75 170 PRO A N 1
ATOM 1319 C CA . PRO A 1 170 ? -7.702 -15.899 -19.521 1.00 87.75 170 PRO A CA 1
ATOM 1320 C C . PRO A 1 170 ? -7.661 -14.875 -20.662 1.00 87.75 170 PRO A C 1
ATOM 1322 O O . PRO A 1 170 ? -8.350 -15.084 -21.657 1.00 87.75 170 PRO A O 1
ATOM 1325 N N . VAL A 1 171 ? -6.912 -13.780 -20.525 1.00 85.06 171 VAL A N 1
ATOM 1326 C CA . VAL A 1 171 ? -6.933 -12.671 -21.494 1.00 85.06 171 VAL A CA 1
ATOM 1327 C C . VAL A 1 171 ? -5.845 -12.819 -22.552 1.00 85.06 171 VAL A C 1
ATOM 1329 O O . VAL A 1 171 ? -6.098 -12.594 -23.734 1.00 85.06 171 VAL A O 1
ATOM 1332 N N . GLY A 1 172 ? -4.647 -13.207 -22.132 1.00 79.56 172 GLY A N 1
ATOM 1333 C CA . GLY A 1 172 ? -3.471 -13.228 -22.983 1.00 79.56 172 GLY A CA 1
ATOM 1334 C C . GLY A 1 172 ? -3.170 -14.552 -23.664 1.00 79.56 172 GLY A C 1
ATOM 1335 O O . GLY A 1 172 ? -3.851 -15.563 -23.493 1.00 79.56 172 GLY A O 1
ATOM 1336 N N . ALA A 1 173 ? -2.091 -14.527 -24.443 1.00 81.44 173 ALA A N 1
ATOM 1337 C CA . ALA A 1 173 ? -1.638 -15.651 -25.255 1.00 81.44 173 ALA A CA 1
ATOM 1338 C C . ALA A 1 173 ? -1.030 -16.800 -24.438 1.00 81.44 173 ALA A C 1
ATOM 1340 O O . ALA A 1 173 ? -1.060 -17.948 -24.890 1.00 81.44 173 ALA A O 1
ATOM 1341 N N . LYS A 1 174 ? -0.436 -16.520 -23.267 1.00 84.62 174 LYS A N 1
ATOM 1342 C CA . LYS A 1 174 ? 0.200 -17.564 -22.456 1.00 84.62 174 LYS A CA 1
ATOM 1343 C C . LYS A 1 174 ? -0.876 -18.515 -21.934 1.00 84.62 174 LYS A C 1
ATOM 1345 O O . LYS A 1 174 ? -1.859 -18.102 -21.320 1.00 84.62 174 LYS A O 1
ATOM 1350 N N . GLY A 1 175 ? -0.678 -19.810 -22.177 1.00 88.38 175 GLY A N 1
ATOM 1351 C CA . GLY A 1 175 ? -1.572 -20.853 -21.682 1.00 88.38 175 GLY A CA 1
ATOM 1352 C C . GLY A 1 175 ? -1.522 -20.978 -20.157 1.00 88.38 175 GLY A C 1
ATOM 1353 O O . GLY A 1 175 ? -0.521 -20.636 -19.532 1.00 88.38 175 GLY A O 1
ATOM 1354 N N . PHE A 1 176 ? -2.580 -21.540 -19.567 1.00 90.56 176 PHE A N 1
ATOM 1355 C CA . PHE A 1 176 ? -2.777 -21.645 -18.115 1.00 90.56 176 PHE A CA 1
ATOM 1356 C C . PHE A 1 176 ? -1.512 -22.048 -17.333 1.00 90.56 176 PHE A C 1
ATOM 1358 O O . PHE A 1 176 ? -1.082 -21.324 -16.440 1.00 90.56 176 PHE A O 1
ATOM 1365 N N . TRP A 1 177 ? -0.871 -23.167 -17.685 1.00 93.12 177 TRP A N 1
ATOM 1366 C CA . TRP A 1 177 ? 0.305 -23.658 -16.955 1.00 93.12 177 TRP A CA 1
ATOM 1367 C C . TRP A 1 177 ? 1.534 -22.753 -17.079 1.00 93.12 177 TRP A C 1
ATOM 1369 O O . TRP A 1 177 ? 2.294 -22.638 -16.123 1.00 93.12 177 TRP A O 1
ATOM 1379 N N . ALA A 1 178 ? 1.711 -22.079 -18.219 1.00 88.88 178 ALA A N 1
ATOM 1380 C CA . ALA A 1 178 ? 2.805 -21.130 -18.406 1.00 88.88 178 ALA A CA 1
ATOM 1381 C C . ALA A 1 178 ? 2.623 -19.891 -17.517 1.00 88.88 178 ALA A C 1
ATOM 1383 O O . ALA A 1 178 ? 3.592 -19.392 -16.954 1.00 88.88 178 ALA A O 1
ATOM 1384 N N . CYS A 1 179 ? 1.380 -19.438 -17.330 1.00 87.94 179 CYS A N 1
ATOM 1385 C CA . CYS A 1 179 ? 1.055 -18.347 -16.413 1.00 87.94 179 CYS A CA 1
ATOM 1386 C C . CYS A 1 179 ? 1.353 -18.721 -14.958 1.00 87.94 179 CYS A C 1
ATOM 1388 O O . CYS A 1 179 ? 1.971 -17.947 -14.243 1.00 87.94 179 CYS A O 1
ATOM 1390 N N . TRP A 1 180 ? 0.965 -19.922 -14.521 1.00 89.44 180 TRP A N 1
ATOM 1391 C CA . TRP A 1 180 ? 1.223 -20.384 -13.150 1.00 89.44 180 TRP A CA 1
ATOM 1392 C C . TRP A 1 180 ? 2.701 -20.675 -12.863 1.00 89.44 180 TRP A C 1
ATOM 1394 O O . TRP A 1 180 ? 3.102 -20.675 -11.701 1.00 89.44 180 TRP A O 1
ATOM 1404 N N . ALA A 1 181 ? 3.505 -20.913 -13.901 1.00 89.62 181 ALA A N 1
ATOM 1405 C CA . ALA A 1 181 ? 4.956 -21.029 -13.789 1.00 89.62 181 ALA A CA 1
ATOM 1406 C C . ALA A 1 181 ? 5.670 -19.664 -13.759 1.00 89.62 181 ALA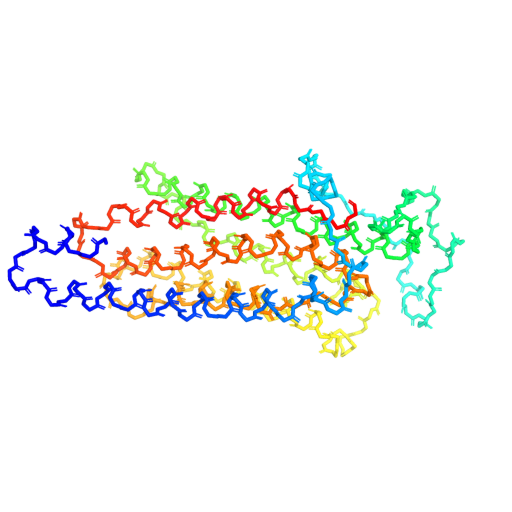 A C 1
ATOM 1408 O O . ALA A 1 181 ? 6.832 -19.607 -13.357 1.00 89.62 181 ALA A O 1
ATOM 1409 N N . ASN A 1 182 ? 5.005 -18.576 -14.168 1.00 85.06 182 ASN A N 1
ATOM 1410 C CA . ASN A 1 182 ? 5.543 -17.224 -14.057 1.00 85.06 182 ASN A CA 1
ATOM 1411 C C . ASN A 1 182 ? 5.423 -16.742 -12.590 1.00 85.06 182 ASN A C 1
ATOM 1413 O O . ASN A 1 182 ? 4.304 -16.669 -12.072 1.00 85.06 182 ASN A O 1
ATOM 1417 N N . PRO A 1 183 ? 6.539 -16.404 -11.910 1.00 85.75 183 PRO A N 1
ATOM 1418 C CA . PRO A 1 183 ? 6.514 -15.991 -10.506 1.00 85.75 183 PRO A CA 1
ATOM 1419 C C . PRO A 1 183 ? 5.671 -14.741 -10.224 1.00 85.75 183 PRO A C 1
ATOM 1421 O O . PRO A 1 183 ? 5.001 -14.687 -9.195 1.00 85.75 183 PRO A O 1
ATOM 1424 N N . GLU A 1 184 ? 5.678 -13.761 -11.125 1.00 81.88 184 GLU A N 1
ATOM 1425 C CA . GLU A 1 184 ? 4.938 -12.504 -10.981 1.00 81.88 184 GLU A CA 1
ATOM 1426 C C . GLU A 1 184 ? 3.431 -12.749 -11.105 1.00 81.88 184 GLU A C 1
ATOM 1428 O O . GLU A 1 184 ? 2.665 -12.440 -10.190 1.00 81.88 184 GLU A O 1
ATOM 1433 N N . ALA A 1 185 ? 3.011 -13.446 -12.165 1.00 86.00 185 ALA A N 1
ATOM 1434 C CA . ALA A 1 185 ? 1.610 -13.821 -12.335 1.00 86.00 185 ALA A CA 1
ATOM 1435 C C . ALA A 1 185 ? 1.123 -14.686 -11.159 1.00 86.00 185 ALA A C 1
ATOM 1437 O O . ALA A 1 185 ? 0.022 -14.484 -10.645 1.00 86.00 185 ALA A O 1
ATOM 1438 N N . PHE A 1 186 ? 1.949 -15.618 -10.667 1.00 88.75 186 PHE A N 1
ATOM 1439 C CA . PHE A 1 186 ? 1.640 -16.405 -9.471 1.00 88.75 186 PHE A CA 1
ATOM 1440 C C . PHE A 1 186 ? 1.388 -15.517 -8.240 1.00 88.75 186 PHE A C 1
ATOM 1442 O O . PHE A 1 186 ? 0.396 -15.713 -7.529 1.00 88.75 186 PHE A O 1
ATOM 1449 N N . GLN A 1 187 ? 2.249 -14.523 -8.000 1.00 87.69 187 GLN A N 1
ATOM 1450 C CA . GLN A 1 187 ? 2.079 -13.559 -6.912 1.00 87.69 187 GLN A CA 1
ATOM 1451 C C . GLN A 1 187 ? 0.781 -12.758 -7.066 1.00 87.69 187 GLN A C 1
ATOM 1453 O O . GLN A 1 187 ? 0.029 -12.639 -6.095 1.00 87.69 187 GLN A O 1
ATOM 1458 N N . HIS A 1 188 ? 0.456 -12.293 -8.274 1.00 88.88 188 HIS A N 1
ATOM 1459 C CA . HIS A 1 188 ? -0.809 -11.618 -8.564 1.00 88.88 188 HIS A CA 1
ATOM 1460 C C . HIS A 1 188 ? -2.023 -12.517 -8.274 1.00 88.88 188 HIS A C 1
ATOM 1462 O O . HIS A 1 188 ? -2.957 -12.096 -7.583 1.00 88.88 188 HIS A O 1
ATOM 1468 N N . ARG A 1 189 ? -2.014 -13.793 -8.691 1.00 90.44 189 ARG A N 1
ATOM 1469 C CA . ARG A 1 189 ? -3.116 -14.729 -8.377 1.00 90.44 189 ARG A CA 1
ATOM 1470 C C . ARG A 1 189 ? -3.271 -14.957 -6.878 1.00 90.44 189 ARG A C 1
ATOM 1472 O O . ARG A 1 189 ? -4.399 -14.973 -6.378 1.00 90.44 189 ARG A O 1
ATOM 1479 N N . LEU A 1 190 ? -2.166 -15.088 -6.148 1.00 89.06 190 LEU A N 1
ATOM 1480 C CA . LEU A 1 190 ? -2.209 -15.216 -4.696 1.00 89.06 190 LEU A CA 1
ATOM 1481 C C . LEU A 1 190 ? -2.753 -13.939 -4.036 1.00 89.06 190 LEU A C 1
ATOM 1483 O O . LEU A 1 190 ? -3.607 -14.026 -3.152 1.00 89.06 190 LEU A O 1
ATOM 1487 N N . ALA A 1 191 ? -2.332 -12.761 -4.503 1.00 88.44 191 ALA A N 1
ATOM 1488 C CA . ALA A 1 191 ? -2.831 -11.473 -4.030 1.00 88.44 191 ALA A CA 1
ATOM 1489 C C . ALA A 1 191 ? -4.343 -11.316 -4.269 1.00 88.44 191 ALA A C 1
ATOM 1491 O O . ALA A 1 191 ? -5.062 -10.852 -3.380 1.00 88.44 191 ALA A O 1
ATOM 1492 N N . ALA A 1 192 ? -4.860 -11.773 -5.414 1.00 91.94 192 ALA A N 1
ATOM 1493 C CA . ALA A 1 192 ? -6.294 -11.779 -5.698 1.00 91.94 192 ALA A CA 1
ATOM 1494 C C . ALA A 1 192 ? -7.076 -12.662 -4.706 1.00 91.94 192 ALA A C 1
ATOM 1496 O O . ALA A 1 192 ? -8.084 -12.222 -4.148 1.00 91.94 192 ALA A O 1
ATOM 1497 N N . LEU A 1 193 ? -6.595 -13.880 -4.419 1.00 91.56 193 LEU A N 1
ATOM 1498 C CA . LEU A 1 193 ? -7.214 -14.772 -3.425 1.00 91.56 193 LEU A CA 1
ATOM 1499 C C . LEU A 1 193 ? -7.217 -14.149 -2.025 1.00 91.56 193 LEU A C 1
ATOM 1501 O O . LEU A 1 193 ? -8.227 -14.191 -1.317 1.00 91.56 193 LEU A O 1
ATOM 1505 N N . VAL A 1 194 ? -6.100 -13.527 -1.649 1.00 88.56 194 VAL A N 1
ATOM 1506 C CA . VAL A 1 194 ? -5.947 -12.777 -0.401 1.00 88.56 194 VAL A CA 1
ATOM 1507 C C . VAL A 1 194 ? -6.983 -11.647 -0.323 1.00 88.56 194 VAL A C 1
ATOM 1509 O O . VAL A 1 194 ? -7.686 -11.551 0.684 1.00 88.56 194 VAL A O 1
ATOM 1512 N N . CYS A 1 195 ? -7.169 -10.856 -1.386 1.00 91.38 195 CYS A N 1
ATOM 1513 C CA . CYS A 1 195 ? -8.178 -9.788 -1.453 1.00 91.38 195 CYS A CA 1
ATOM 1514 C C . CYS A 1 195 ? -9.615 -10.305 -1.272 1.00 91.38 195 CYS A C 1
ATOM 1516 O O . CYS A 1 195 ? -10.404 -9.703 -0.537 1.00 91.38 195 CYS A O 1
ATOM 1518 N N . VAL A 1 196 ? -9.962 -11.443 -1.884 1.00 93.31 196 VAL A N 1
ATOM 1519 C CA . VAL A 1 196 ? -11.285 -12.066 -1.696 1.00 93.31 196 VAL A CA 1
ATOM 1520 C C . VAL A 1 196 ? -11.474 -12.516 -0.249 1.00 93.31 196 VAL A C 1
ATOM 1522 O O . VAL A 1 196 ? -12.505 -12.215 0.359 1.00 93.31 196 VAL A O 1
ATOM 1525 N N . ALA A 1 197 ? -10.481 -13.198 0.329 1.00 88.94 197 ALA A N 1
ATOM 1526 C CA . ALA A 1 197 ? -10.533 -13.628 1.723 1.00 88.94 197 ALA A CA 1
ATOM 1527 C C . ALA A 1 197 ? -10.727 -12.427 2.662 1.00 88.94 197 ALA A C 1
ATOM 1529 O O . ALA A 1 197 ? -11.617 -12.446 3.517 1.00 88.94 197 ALA A O 1
ATOM 1530 N N . PHE A 1 198 ? -9.972 -11.347 2.447 1.00 87.88 198 PHE A N 1
ATOM 1531 C CA . PHE A 1 198 ? -10.127 -10.097 3.185 1.00 87.88 198 PHE A CA 1
ATOM 1532 C C . PHE A 1 198 ? -11.553 -9.547 3.133 1.00 87.88 198 PHE A C 1
ATOM 1534 O O . PHE A 1 198 ? -12.120 -9.231 4.181 1.00 87.88 198 PHE A O 1
ATOM 1541 N N . ALA A 1 199 ? -12.134 -9.440 1.934 1.00 91.69 199 ALA A N 1
ATOM 1542 C CA . ALA A 1 199 ? -13.485 -8.920 1.758 1.00 91.69 199 ALA A CA 1
ATOM 1543 C C . ALA A 1 199 ? -14.498 -9.729 2.578 1.00 91.69 199 ALA A C 1
ATOM 1545 O O . ALA A 1 199 ? -15.316 -9.165 3.307 1.00 91.69 199 ALA A O 1
ATOM 1546 N N . VAL A 1 200 ? -14.409 -11.062 2.507 1.00 89.62 200 VAL A N 1
ATOM 1547 C CA . VAL A 1 200 ? -15.306 -11.978 3.223 1.00 89.62 200 VAL A CA 1
ATOM 1548 C C . VAL A 1 200 ? -15.173 -11.820 4.738 1.00 89.62 200 VAL A C 1
ATOM 1550 O O . VAL A 1 200 ? -16.190 -11.681 5.429 1.00 89.62 200 VAL A O 1
ATOM 1553 N N . PHE A 1 201 ? -13.947 -11.820 5.269 1.00 86.94 201 PHE A N 1
ATOM 1554 C CA . PHE A 1 201 ? -13.720 -11.700 6.710 1.00 86.94 201 PHE A CA 1
ATOM 1555 C C . PHE A 1 201 ? -14.144 -10.330 7.245 1.00 86.94 201 PHE A C 1
ATOM 1557 O O . PHE A 1 201 ? -14.895 -10.276 8.220 1.00 86.94 201 PHE A O 1
ATOM 1564 N N . GLU A 1 202 ? -13.748 -9.231 6.598 1.00 88.06 202 GLU A N 1
ATOM 1565 C CA . GLU A 1 202 ? -14.071 -7.881 7.078 1.00 88.06 202 GLU A CA 1
ATOM 1566 C C . GLU A 1 202 ? -15.583 -7.609 7.019 1.00 88.06 202 GLU A C 1
ATOM 1568 O O . GLU A 1 202 ? -16.154 -7.076 7.975 1.00 88.06 202 GLU A O 1
ATOM 1573 N N . LEU A 1 203 ? -16.281 -8.051 5.964 1.00 89.12 203 LEU A N 1
ATOM 1574 C CA . LEU A 1 203 ? -17.745 -7.942 5.901 1.00 89.12 203 LEU A CA 1
ATOM 1575 C C . LEU A 1 203 ? -18.429 -8.764 6.995 1.00 89.12 203 LEU A C 1
ATOM 1577 O O . LEU A 1 203 ? -19.409 -8.310 7.593 1.00 89.12 203 LEU A O 1
ATOM 1581 N N . ARG A 1 204 ? -17.924 -9.969 7.286 1.00 85.81 204 ARG A N 1
ATOM 1582 C CA . ARG A 1 204 ? -18.472 -10.820 8.349 1.00 85.81 204 ARG A CA 1
ATOM 1583 C C . ARG A 1 204 ? -18.283 -10.187 9.725 1.00 85.81 204 ARG A C 1
ATOM 1585 O O . ARG A 1 204 ? -19.231 -10.176 10.511 1.00 85.81 204 ARG A O 1
ATOM 1592 N N . VAL A 1 205 ? -17.099 -9.640 9.996 1.00 83.50 205 VAL A N 1
ATOM 1593 C CA . VAL A 1 205 ? -16.770 -8.949 11.252 1.00 83.50 205 VAL A CA 1
ATOM 1594 C C . VAL A 1 205 ? -17.678 -7.733 11.447 1.00 83.50 205 VAL A C 1
ATOM 1596 O O . VAL A 1 205 ? -18.275 -7.580 12.514 1.00 83.50 205 VAL A O 1
ATOM 1599 N N . ARG A 1 206 ? -17.869 -6.918 10.401 1.00 82.38 206 ARG A N 1
ATOM 1600 C CA . ARG A 1 206 ? -18.738 -5.729 10.445 1.00 82.38 206 ARG A CA 1
ATOM 1601 C C . ARG A 1 206 ? -20.204 -6.067 10.696 1.00 82.38 206 ARG A C 1
ATOM 1603 O O . ARG A 1 206 ? -20.821 -5.479 11.579 1.00 82.38 206 ARG A O 1
ATOM 1610 N N . ARG A 1 207 ? -20.754 -7.063 9.993 1.00 78.69 207 ARG A N 1
ATOM 1611 C CA . ARG A 1 207 ? -22.168 -7.463 10.139 1.00 78.69 207 ARG A CA 1
ATOM 1612 C C . ARG A 1 207 ? -22.510 -8.005 11.522 1.00 78.69 207 ARG A C 1
ATOM 1614 O O . ARG A 1 207 ? -23.638 -7.846 11.976 1.00 78.69 207 ARG A O 1
ATOM 1621 N N . ARG A 1 208 ? -21.566 -8.680 12.180 1.00 71.12 208 ARG A N 1
ATOM 1622 C CA . ARG A 1 208 ? -21.835 -9.372 13.447 1.00 71.12 208 ARG A CA 1
ATOM 1623 C C . ARG A 1 208 ? -21.593 -8.517 14.695 1.00 71.12 208 ARG A C 1
ATOM 1625 O O . ARG A 1 208 ? -21.890 -8.989 15.787 1.00 71.12 208 ARG A O 1
ATOM 1632 N N . LYS A 1 209 ? -21.088 -7.279 14.551 1.00 65.56 209 LYS A N 1
ATOM 1633 C CA . LYS A 1 209 ? -20.716 -6.381 15.669 1.00 65.56 209 LYS A CA 1
ATOM 1634 C C . LYS A 1 209 ? -19.879 -7.088 16.750 1.00 65.56 209 LYS A C 1
ATOM 1636 O O . LYS A 1 209 ? -20.010 -6.795 17.934 1.00 65.56 209 LYS A O 1
ATOM 1641 N N . TRP A 1 210 ? -19.056 -8.058 16.350 1.00 56.16 210 TRP A N 1
ATOM 1642 C CA . TRP A 1 210 ? -18.293 -8.895 17.268 1.00 56.16 210 TRP A CA 1
ATOM 1643 C C . TRP A 1 210 ? -17.146 -8.100 17.890 1.00 56.16 210 TRP A C 1
ATOM 1645 O O . TRP A 1 210 ? -16.020 -8.091 17.397 1.00 56.16 210 TRP A O 1
ATOM 1655 N N . GLU A 1 211 ? -17.436 -7.425 18.997 1.00 55.03 211 GLU A N 1
ATOM 1656 C CA . GLU A 1 211 ? -16.399 -6.953 19.901 1.00 55.03 211 GLU A CA 1
ATOM 1657 C C . GLU A 1 211 ? -15.699 -8.192 20.494 1.00 55.03 211 GLU A C 1
ATOM 1659 O O . GLU A 1 211 ? -16.358 -9.055 21.065 1.00 55.03 211 GLU A O 1
ATOM 1664 N N . ASN A 1 212 ? -14.372 -8.293 20.339 1.00 56.28 212 ASN A N 1
ATOM 1665 C CA . ASN A 1 212 ? -13.487 -9.366 20.842 1.00 56.28 212 ASN A CA 1
ATOM 1666 C C . ASN A 1 212 ? -13.375 -10.705 20.079 1.00 56.28 212 ASN A C 1
ATOM 1668 O O . ASN A 1 212 ? -12.701 -11.606 20.585 1.00 56.28 212 ASN A O 1
ATOM 1672 N N . ASP A 1 213 ? -13.906 -10.861 18.864 1.00 73.38 213 ASP A N 1
ATOM 1673 C CA . ASP A 1 213 ? -13.613 -12.082 18.094 1.00 73.38 213 ASP A CA 1
ATOM 1674 C C . ASP A 1 213 ? -12.203 -12.036 17.470 1.00 73.38 213 ASP A C 1
ATOM 1676 O O . ASP A 1 213 ? -11.808 -11.050 16.845 1.00 73.38 213 ASP A O 1
ATOM 1680 N N . ARG A 1 214 ? -11.446 -13.134 17.600 1.00 82.06 214 ARG A N 1
ATOM 1681 C CA . ARG A 1 214 ? -10.136 -13.336 16.958 1.00 82.06 214 ARG A CA 1
ATOM 1682 C C . ARG A 1 214 ? -10.213 -13.131 15.444 1.00 82.06 214 ARG A C 1
ATOM 1684 O O . ARG A 1 214 ? -9.237 -12.689 14.849 1.00 82.06 214 ARG A O 1
ATOM 1691 N N . MET A 1 215 ? -11.378 -13.372 14.840 1.00 82.88 215 MET A N 1
ATOM 1692 C CA . MET A 1 215 ? -11.620 -13.129 13.414 1.00 82.88 215 MET A CA 1
ATOM 1693 C C . MET A 1 215 ? -11.465 -11.654 13.018 1.00 82.88 215 MET A C 1
ATOM 1695 O O . MET A 1 215 ? -11.041 -11.369 11.903 1.00 82.88 215 MET A O 1
ATOM 1699 N N . ALA A 1 216 ? -11.728 -10.707 13.927 1.00 84.69 216 ALA A N 1
ATOM 1700 C CA . ALA A 1 216 ? -11.518 -9.282 13.663 1.00 84.69 216 ALA A CA 1
ATOM 1701 C C . ALA A 1 216 ? -10.031 -8.926 13.497 1.00 84.69 216 ALA A C 1
ATOM 1703 O O . ALA A 1 216 ? -9.704 -7.924 12.867 1.00 84.69 216 ALA A O 1
ATOM 1704 N N . LEU A 1 217 ? -9.125 -9.754 14.031 1.00 88.12 217 LEU A N 1
ATOM 1705 C CA . LEU A 1 217 ? -7.680 -9.552 13.928 1.00 88.12 217 LEU A CA 1
ATOM 1706 C C . LEU A 1 217 ? -7.097 -10.061 12.606 1.00 88.12 217 LEU A C 1
ATOM 1708 O O . LEU A 1 217 ? -5.965 -9.716 12.283 1.00 88.12 217 LEU A O 1
ATOM 1712 N N . ILE A 1 218 ? -7.860 -10.820 11.815 1.00 88.12 218 ILE A N 1
ATOM 1713 C CA . ILE A 1 218 ? -7.409 -11.303 10.504 1.00 88.12 218 ILE A CA 1
ATOM 1714 C C . ILE A 1 218 ? -7.095 -10.122 9.584 1.00 88.12 218 ILE A C 1
ATOM 1716 O O . ILE A 1 218 ? -6.039 -10.105 8.962 1.00 88.12 218 ILE A O 1
ATOM 1720 N N . PHE A 1 219 ? -7.960 -9.102 9.560 1.00 87.06 219 PHE A N 1
ATOM 1721 C CA . PHE A 1 219 ? -7.745 -7.916 8.734 1.00 87.06 219 PHE A CA 1
ATOM 1722 C C . PHE A 1 219 ? -6.419 -7.199 9.052 1.00 87.06 219 PHE A C 1
ATOM 1724 O O . PHE A 1 219 ? -5.578 -7.114 8.159 1.00 87.06 219 PHE A O 1
ATOM 1731 N N . PRO A 1 220 ? -6.158 -6.710 10.284 1.00 90.50 220 PRO A N 1
ATOM 1732 C CA . PRO A 1 220 ? -4.887 -6.050 10.563 1.00 90.50 220 PRO A CA 1
ATOM 1733 C C . PRO A 1 220 ? -3.685 -6.981 10.349 1.00 90.50 220 PRO A C 1
ATOM 1735 O O . PRO A 1 220 ? -2.675 -6.517 9.832 1.00 90.50 220 PRO A O 1
ATOM 1738 N N . LEU A 1 221 ? -3.776 -8.282 10.655 1.00 90.38 221 LEU A N 1
ATOM 1739 C CA . LEU A 1 221 ? -2.669 -9.218 10.407 1.00 90.38 221 LEU A CA 1
ATOM 1740 C C . LEU A 1 221 ? -2.337 -9.348 8.929 1.00 90.38 221 LEU A C 1
ATOM 1742 O O . LEU A 1 221 ? -1.183 -9.194 8.553 1.00 90.38 221 LEU A O 1
ATOM 1746 N N . MET A 1 222 ? -3.336 -9.586 8.086 1.00 87.94 222 MET A N 1
ATOM 1747 C CA . MET A 1 222 ? -3.100 -9.728 6.659 1.00 87.94 222 MET A CA 1
ATOM 1748 C C . MET A 1 222 ? -2.612 -8.402 6.041 1.00 87.94 222 MET A C 1
ATOM 1750 O O . MET A 1 222 ? -1.784 -8.438 5.137 1.00 87.94 222 MET A O 1
ATOM 1754 N N . VAL A 1 223 ? -3.053 -7.231 6.537 1.00 90.75 223 VAL A N 1
ATOM 1755 C CA . VAL A 1 223 ? -2.507 -5.926 6.102 1.00 90.75 223 VAL A CA 1
ATOM 1756 C C . VAL A 1 223 ? -1.045 -5.768 6.534 1.00 90.75 223 VAL A C 1
ATOM 1758 O O . VAL A 1 223 ? -0.238 -5.286 5.745 1.00 90.75 223 VAL A O 1
ATOM 1761 N N . ALA A 1 224 ? -0.673 -6.209 7.744 1.00 90.38 224 ALA A N 1
ATOM 1762 C CA . ALA A 1 224 ? 0.730 -6.231 8.172 1.00 90.38 224 ALA A CA 1
ATOM 1763 C C . ALA A 1 224 ? 1.560 -7.167 7.293 1.00 90.38 224 ALA A C 1
ATOM 1765 O O . ALA A 1 224 ? 2.632 -6.778 6.847 1.00 90.38 224 ALA A O 1
ATOM 1766 N N . THR A 1 225 ? 1.064 -8.372 7.005 1.00 87.12 225 THR A N 1
ATOM 1767 C CA . THR A 1 225 ? 1.743 -9.322 6.118 1.00 87.12 225 THR A CA 1
ATOM 1768 C C . THR A 1 225 ? 1.916 -8.742 4.718 1.00 87.12 225 THR A C 1
ATOM 1770 O O . THR A 1 225 ? 3.018 -8.793 4.191 1.00 87.12 225 THR A O 1
ATOM 1773 N N . GLY A 1 226 ? 0.872 -8.140 4.139 1.00 84.81 226 GLY A N 1
ATOM 1774 C CA . GLY A 1 226 ? 0.959 -7.476 2.838 1.00 84.81 226 GLY A CA 1
ATOM 1775 C C . GLY A 1 226 ? 1.958 -6.317 2.837 1.00 84.81 226 GLY A C 1
ATOM 1776 O O . GLY A 1 226 ? 2.775 -6.225 1.929 1.00 84.81 226 GLY A O 1
ATOM 1777 N N . GLY A 1 227 ? 1.955 -5.485 3.885 1.00 87.69 227 GLY A N 1
ATOM 1778 C CA . GLY A 1 227 ? 2.931 -4.408 4.058 1.00 87.69 227 GLY A CA 1
ATOM 1779 C C . GLY A 1 227 ? 4.366 -4.922 4.180 1.00 87.69 227 GLY A C 1
ATOM 1780 O O . GLY A 1 227 ? 5.256 -4.378 3.543 1.00 87.69 227 GLY A O 1
ATOM 1781 N N . VAL A 1 228 ? 4.593 -5.999 4.937 1.00 84.94 228 VAL A N 1
ATOM 1782 C CA . VAL A 1 228 ? 5.911 -6.645 5.049 1.00 84.94 228 VAL A CA 1
ATOM 1783 C C . VAL A 1 228 ? 6.357 -7.221 3.711 1.00 84.94 228 VAL A C 1
ATOM 1785 O O . VAL A 1 228 ? 7.473 -6.944 3.300 1.00 84.94 228 VAL A O 1
ATOM 1788 N N . VAL A 1 229 ? 5.494 -7.961 3.010 1.00 83.50 229 VAL A N 1
ATOM 1789 C CA . VAL A 1 229 ? 5.814 -8.511 1.683 1.00 83.50 229 VAL A CA 1
ATOM 1790 C C . VAL A 1 229 ? 6.193 -7.390 0.718 1.00 83.50 229 VAL A C 1
ATOM 1792 O O . VAL A 1 229 ? 7.218 -7.502 0.057 1.00 83.50 229 VAL A O 1
ATOM 1795 N N . LEU A 1 230 ? 5.430 -6.292 0.704 1.00 83.38 230 LEU A N 1
ATOM 1796 C CA . LEU A 1 230 ? 5.724 -5.113 -0.114 1.00 83.38 230 LEU A CA 1
ATOM 1797 C C . LEU A 1 230 ? 7.076 -4.479 0.239 1.00 83.38 230 LEU A C 1
ATOM 1799 O O . LEU A 1 230 ? 7.779 -4.006 -0.644 1.00 83.38 230 LEU A O 1
ATOM 1803 N N . LEU A 1 231 ? 7.438 -4.478 1.524 1.00 82.44 231 LEU A N 1
ATOM 1804 C CA . LEU A 1 231 ? 8.706 -3.941 2.017 1.00 82.44 231 LEU A CA 1
ATOM 1805 C C . LEU A 1 231 ? 9.903 -4.856 1.760 1.00 82.44 231 LEU A C 1
ATOM 1807 O O . LEU A 1 231 ? 11.019 -4.375 1.876 1.00 82.44 231 LEU A O 1
ATOM 1811 N N . THR A 1 232 ? 9.694 -6.147 1.499 1.00 75.44 232 THR A N 1
ATOM 1812 C CA . THR A 1 232 ? 10.775 -7.140 1.350 1.00 75.44 232 THR A CA 1
ATOM 1813 C C . THR A 1 232 ? 10.888 -7.721 -0.056 1.00 75.44 232 THR A C 1
ATOM 1815 O O . THR A 1 232 ? 11.751 -8.559 -0.304 1.00 75.44 232 THR A O 1
ATOM 1818 N N . HIS A 1 233 ? 9.985 -7.348 -0.959 1.00 74.19 233 HIS A N 1
ATOM 1819 C CA . HIS A 1 233 ? 10.032 -7.775 -2.349 1.00 74.19 233 HIS A CA 1
ATOM 1820 C C . HIS A 1 233 ? 10.830 -6.769 -3.185 1.00 74.19 233 HIS A C 1
ATOM 1822 O O . HIS A 1 233 ? 10.726 -5.563 -2.971 1.00 74.19 233 HIS A O 1
ATOM 1828 N N . SER A 1 234 ? 11.607 -7.273 -4.142 1.00 66.31 234 SER A N 1
ATOM 1829 C CA . SER A 1 234 ? 12.345 -6.470 -5.112 1.00 66.31 234 SER A CA 1
ATOM 1830 C C . SER A 1 234 ? 11.798 -6.704 -6.513 1.00 66.31 234 SER A C 1
ATOM 1832 O O . SER A 1 234 ? 11.460 -7.830 -6.885 1.00 66.31 234 SER A O 1
ATOM 1834 N N . HIS A 1 235 ? 11.741 -5.635 -7.304 1.00 65.12 235 HIS A N 1
ATOM 1835 C CA . HIS A 1 235 ? 11.404 -5.746 -8.714 1.00 65.12 235 HIS A CA 1
ATOM 1836 C C . HIS A 1 235 ? 12.604 -6.297 -9.482 1.00 65.12 235 HIS A C 1
ATOM 1838 O O . HIS A 1 235 ? 13.749 -5.911 -9.240 1.00 65.12 235 HIS A O 1
ATOM 1844 N N . ALA A 1 236 ? 12.356 -7.180 -10.449 1.00 57.09 236 ALA A N 1
ATOM 1845 C CA . ALA A 1 236 ? 13.385 -7.701 -11.348 1.00 57.09 236 ALA A CA 1
ATOM 1846 C C . ALA A 1 236 ? 13.764 -6.663 -12.427 1.00 57.09 236 ALA A C 1
ATOM 1848 O O . ALA A 1 236 ? 13.777 -6.953 -13.623 1.00 57.09 236 ALA A O 1
ATOM 1849 N N . ILE A 1 237 ? 14.047 -5.424 -12.020 1.00 60.53 237 ILE A N 1
ATOM 1850 C CA . ILE A 1 237 ? 14.470 -4.363 -12.928 1.00 60.53 237 ILE A CA 1
ATOM 1851 C C . ILE A 1 237 ? 15.984 -4.462 -13.090 1.00 60.53 237 ILE A C 1
ATOM 1853 O O . ILE A 1 237 ? 16.746 -4.330 -12.138 1.00 60.53 237 ILE A O 1
ATOM 1857 N N . THR A 1 238 ? 16.435 -4.671 -14.328 1.00 67.06 238 THR A N 1
ATOM 1858 C CA . THR A 1 238 ? 17.865 -4.847 -14.637 1.00 67.06 238 THR A CA 1
ATOM 1859 C C . THR A 1 238 ? 18.713 -3.594 -14.394 1.00 67.06 238 THR A C 1
ATOM 1861 O O . THR A 1 238 ? 19.935 -3.685 -14.373 1.00 67.06 238 THR A O 1
ATOM 1864 N N . ASN A 1 239 ? 18.083 -2.427 -14.227 1.00 81.56 239 ASN A N 1
ATOM 1865 C CA . ASN A 1 239 ? 18.753 -1.166 -13.931 1.00 81.56 239 ASN A CA 1
ATOM 1866 C C . ASN A 1 239 ? 18.579 -0.804 -12.449 1.00 81.56 239 ASN A C 1
ATOM 1868 O O . ASN A 1 239 ? 17.459 -0.667 -11.960 1.00 81.56 239 ASN A O 1
ATOM 1872 N N . VAL A 1 240 ? 19.698 -0.611 -11.758 1.00 82.94 240 VAL A N 1
ATOM 1873 C CA . VAL A 1 240 ? 19.739 -0.400 -10.308 1.00 82.94 240 VAL A CA 1
ATOM 1874 C C . VAL A 1 240 ? 19.048 0.901 -9.887 1.00 82.94 240 VAL A C 1
ATOM 1876 O O . VAL A 1 240 ? 18.260 0.903 -8.942 1.00 82.94 240 VAL A O 1
ATOM 1879 N N . LYS A 1 241 ? 19.284 2.001 -10.611 1.00 86.50 241 LYS A N 1
ATOM 1880 C CA . LYS A 1 241 ? 18.670 3.304 -10.311 1.00 86.50 241 LYS A CA 1
ATOM 1881 C C . LYS A 1 241 ? 17.161 3.276 -10.513 1.00 86.50 241 LYS A C 1
ATOM 1883 O O . LYS A 1 241 ? 16.429 3.835 -9.702 1.00 86.50 241 LYS A O 1
ATOM 1888 N N . GLU A 1 242 ? 16.695 2.611 -11.567 1.00 85.88 242 GLU A N 1
ATOM 1889 C CA . GLU A 1 242 ? 15.264 2.414 -11.805 1.00 85.88 242 GLU A CA 1
ATOM 1890 C C . GLU A 1 242 ? 14.604 1.603 -10.695 1.00 85.88 242 GLU A C 1
ATOM 1892 O O . GLU A 1 242 ? 13.564 2.008 -10.176 1.00 85.88 242 GLU A O 1
ATOM 1897 N N . ASN A 1 243 ? 15.242 0.504 -10.285 1.00 83.75 243 ASN A N 1
ATOM 1898 C CA . ASN A 1 243 ? 14.756 -0.316 -9.185 1.00 83.75 243 ASN A CA 1
ATOM 1899 C C . ASN A 1 243 ? 14.619 0.505 -7.893 1.00 83.75 243 ASN A C 1
ATOM 1901 O O . ASN A 1 243 ? 13.565 0.493 -7.265 1.00 83.75 243 ASN A O 1
ATOM 1905 N N . LEU A 1 244 ? 15.628 1.313 -7.557 1.00 84.62 244 LEU A N 1
ATOM 1906 C CA . LEU A 1 244 ? 15.594 2.186 -6.385 1.00 84.62 244 LEU A CA 1
ATOM 1907 C C . LEU A 1 244 ? 14.494 3.258 -6.470 1.00 84.62 244 LEU A C 1
ATOM 1909 O O . LEU A 1 244 ? 13.804 3.523 -5.486 1.00 84.62 244 LEU A O 1
ATOM 1913 N N . LEU A 1 245 ? 14.297 3.879 -7.637 1.00 88.38 245 LEU A N 1
ATOM 1914 C CA . LEU A 1 245 ? 13.228 4.863 -7.840 1.00 88.38 245 LEU A CA 1
ATOM 1915 C C . LEU A 1 245 ? 11.834 4.245 -7.654 1.00 88.38 245 LEU A C 1
ATOM 1917 O O . LEU A 1 245 ? 10.959 4.873 -7.052 1.00 88.38 245 LEU A O 1
ATOM 1921 N N . VAL A 1 246 ? 11.633 3.017 -8.135 1.00 86.94 246 VAL A N 1
ATOM 1922 C CA . VAL A 1 246 ? 10.398 2.252 -7.917 1.00 86.94 246 VAL A CA 1
ATOM 1923 C C . VAL A 1 246 ? 10.255 1.867 -6.442 1.00 86.94 246 VAL A C 1
ATOM 1925 O O . VAL A 1 246 ? 9.185 2.071 -5.854 1.00 86.94 246 VAL A O 1
ATOM 1928 N N . GLU A 1 247 ? 11.326 1.386 -5.811 1.00 85.62 247 GLU A N 1
ATOM 1929 C CA . GLU A 1 247 ? 11.349 0.978 -4.405 1.00 85.62 247 GLU A CA 1
ATOM 1930 C C . GLU A 1 247 ? 10.976 2.133 -3.465 1.00 85.62 247 GLU A C 1
ATOM 1932 O O . GLU A 1 247 ? 10.190 1.930 -2.541 1.00 85.62 247 GLU A O 1
ATOM 1937 N N . LEU A 1 248 ? 11.430 3.366 -3.723 1.00 85.88 248 LEU A N 1
ATOM 1938 C CA . LEU A 1 248 ? 11.079 4.537 -2.903 1.00 85.88 248 LEU A CA 1
ATOM 1939 C C . LEU A 1 248 ? 9.559 4.726 -2.759 1.00 85.88 248 LEU A C 1
ATOM 1941 O O . LEU A 1 248 ? 9.061 5.021 -1.666 1.00 85.88 248 LEU A O 1
ATOM 1945 N N . THR A 1 249 ? 8.806 4.523 -3.844 1.00 87.06 249 THR A N 1
ATOM 1946 C CA . THR A 1 249 ? 7.338 4.598 -3.794 1.00 87.06 249 THR A CA 1
ATOM 1947 C C . THR A 1 249 ? 6.752 3.421 -3.010 1.00 87.06 249 THR A C 1
ATOM 1949 O O . THR A 1 249 ? 5.920 3.628 -2.121 1.00 87.06 249 THR A O 1
ATOM 1952 N N . HIS A 1 250 ? 7.238 2.204 -3.252 1.00 87.69 250 HIS A N 1
ATOM 1953 C CA . HIS A 1 250 ? 6.769 0.978 -2.603 1.00 87.69 250 HIS A CA 1
ATOM 1954 C C . HIS A 1 250 ? 7.023 0.973 -1.097 1.00 87.69 250 HIS A C 1
ATOM 1956 O O . HIS A 1 250 ? 6.123 0.655 -0.321 1.00 87.69 250 HIS A O 1
ATOM 1962 N N . VAL A 1 251 ? 8.204 1.413 -0.664 1.00 87.69 251 VAL A N 1
ATOM 1963 C CA . VAL A 1 251 ? 8.570 1.518 0.750 1.00 87.69 251 VAL A CA 1
ATOM 1964 C C . VAL A 1 251 ? 7.649 2.491 1.470 1.00 87.69 251 VAL A C 1
ATOM 1966 O O . VAL A 1 251 ? 7.151 2.179 2.553 1.00 87.69 251 VAL A O 1
ATOM 1969 N N . SER A 1 252 ? 7.346 3.641 0.861 1.00 89.25 252 SER A N 1
ATOM 1970 C CA . SER A 1 252 ? 6.416 4.603 1.460 1.00 89.25 252 SER A CA 1
ATOM 1971 C C . SER A 1 252 ? 5.014 4.005 1.660 1.00 89.25 252 SER A C 1
ATOM 1973 O O . SER A 1 252 ? 4.422 4.145 2.735 1.00 89.25 252 SER A O 1
ATOM 1975 N N . MET A 1 253 ? 4.511 3.256 0.673 1.00 92.69 253 MET A N 1
ATOM 1976 C CA . MET A 1 253 ? 3.222 2.565 0.751 1.00 92.69 253 MET A CA 1
ATOM 1977 C C . MET A 1 253 ? 3.247 1.408 1.758 1.00 92.69 253 MET A C 1
ATOM 1979 O O . MET A 1 253 ? 2.294 1.240 2.521 1.00 92.69 253 MET A O 1
ATOM 1983 N N . GLY A 1 254 ? 4.345 0.655 1.825 1.00 90.44 254 GLY A N 1
ATOM 1984 C CA . GLY A 1 254 ? 4.548 -0.432 2.782 1.00 90.44 254 GLY A CA 1
ATOM 1985 C C . GLY A 1 254 ? 4.554 0.063 4.225 1.00 90.44 254 GLY A C 1
ATOM 1986 O O . GLY A 1 254 ? 3.865 -0.500 5.078 1.00 90.44 254 GLY A O 1
ATOM 1987 N N . LEU A 1 255 ? 5.231 1.184 4.491 1.00 89.81 255 LEU A N 1
ATOM 1988 C CA . LEU A 1 255 ? 5.193 1.849 5.793 1.00 89.81 255 LEU A CA 1
ATOM 1989 C C . LEU A 1 255 ? 3.768 2.285 6.157 1.00 89.81 255 LEU A C 1
ATOM 1991 O O . LEU A 1 255 ? 3.308 2.013 7.268 1.00 89.81 255 LEU A O 1
ATOM 1995 N N . LEU A 1 256 ? 3.035 2.908 5.229 1.00 94.81 256 LEU A N 1
ATOM 1996 C CA . LEU A 1 256 ? 1.633 3.282 5.451 1.00 94.81 256 LEU A CA 1
ATOM 1997 C C . LEU A 1 256 ? 0.746 2.061 5.735 1.00 94.81 256 LEU A C 1
ATOM 1999 O O . LEU A 1 256 ? -0.111 2.137 6.616 1.00 94.81 256 LEU A O 1
ATOM 2003 N N . ALA A 1 257 ? 0.958 0.937 5.046 1.00 93.62 257 ALA A N 1
ATOM 2004 C CA . ALA A 1 257 ? 0.214 -0.301 5.277 1.00 93.62 257 ALA A CA 1
ATOM 2005 C C . ALA A 1 257 ? 0.478 -0.859 6.684 1.00 93.62 257 ALA A C 1
ATOM 2007 O O . ALA A 1 257 ? -0.452 -1.244 7.394 1.00 93.62 257 ALA A O 1
ATOM 2008 N N . VAL A 1 258 ? 1.730 -0.819 7.139 1.00 91.38 258 VAL A N 1
ATOM 2009 C CA . VAL A 1 258 ? 2.119 -1.215 8.499 1.00 91.38 258 VAL A CA 1
ATOM 2010 C C . VAL A 1 258 ? 1.465 -0.304 9.539 1.00 91.38 258 VAL A C 1
ATOM 2012 O O . VAL A 1 258 ? 0.853 -0.796 10.491 1.00 91.38 258 VAL A O 1
ATOM 2015 N N . PHE A 1 259 ? 1.516 1.018 9.349 1.00 92.38 259 PHE A N 1
ATOM 2016 C CA . PHE A 1 259 ? 0.817 1.960 10.228 1.00 92.38 259 PHE A CA 1
ATOM 2017 C C . PHE A 1 259 ? -0.693 1.703 10.254 1.00 92.38 259 PHE A C 1
ATOM 2019 O O . PHE A 1 259 ? -1.291 1.697 11.333 1.00 92.38 259 PHE A O 1
ATOM 2026 N N . ALA A 1 260 ? -1.309 1.431 9.100 1.00 95.06 260 ALA A N 1
ATOM 2027 C CA . ALA A 1 260 ? -2.725 1.096 9.005 1.00 95.06 260 ALA A CA 1
ATOM 2028 C C . ALA A 1 260 ? -3.061 -0.179 9.788 1.00 95.06 260 ALA A C 1
ATOM 2030 O O . ALA A 1 260 ? -4.021 -0.198 10.564 1.00 95.06 260 ALA A O 1
ATOM 2031 N N . SER A 1 261 ? -2.249 -1.224 9.627 1.00 94.38 261 SER A N 1
ATOM 2032 C CA . SER A 1 261 ? -2.402 -2.493 10.332 1.00 94.38 261 SER A CA 1
ATOM 2033 C C . SER A 1 261 ? -2.381 -2.304 11.848 1.00 94.38 261 SER A C 1
ATOM 2035 O O . SER A 1 261 ? -3.346 -2.660 12.531 1.00 94.38 261 SER A O 1
ATOM 2037 N N . TRP A 1 262 ? -1.325 -1.691 12.387 1.00 93.75 262 TRP A N 1
ATOM 2038 C CA . TRP A 1 262 ? -1.166 -1.555 13.833 1.00 93.75 262 TRP A CA 1
ATOM 2039 C C . TRP A 1 262 ? -2.153 -0.555 14.442 1.00 93.75 262 TRP A C 1
ATOM 2041 O O . TRP A 1 262 ? -2.631 -0.761 15.561 1.00 93.75 262 TRP A O 1
ATOM 2051 N N . ALA A 1 263 ? -2.550 0.484 13.700 1.00 93.75 263 ALA A N 1
ATOM 2052 C CA . ALA A 1 263 ? -3.633 1.372 14.114 1.00 93.75 263 ALA A CA 1
ATOM 2053 C C . ALA A 1 263 ? -4.973 0.626 14.201 1.00 93.75 263 ALA A C 1
ATOM 2055 O O . ALA A 1 263 ? -5.702 0.765 15.186 1.00 93.75 263 ALA A O 1
ATOM 2056 N N . ARG A 1 264 ? -5.287 -0.227 13.222 1.00 92.38 264 ARG A N 1
ATOM 2057 C CA . ARG A 1 264 ? -6.494 -1.058 13.259 1.00 92.38 264 ARG A CA 1
ATOM 2058 C C . ARG A 1 264 ? -6.428 -2.127 14.354 1.00 92.38 264 ARG A C 1
ATOM 2060 O O . ARG A 1 264 ? -7.431 -2.359 15.027 1.00 92.38 264 ARG A O 1
ATOM 2067 N N . TRP A 1 265 ? -5.260 -2.724 14.595 1.00 92.31 265 TRP A N 1
ATOM 2068 C CA . TRP A 1 265 ? -5.030 -3.638 15.720 1.00 92.31 265 TRP A CA 1
ATOM 2069 C C . TRP A 1 265 ? -5.345 -2.958 17.058 1.00 92.31 265 TRP A C 1
ATOM 2071 O O . TRP A 1 265 ? -6.112 -3.489 17.866 1.00 92.31 265 TRP A O 1
ATOM 2081 N N . LEU A 1 266 ? -4.820 -1.747 17.272 1.00 90.62 266 LEU A N 1
ATOM 2082 C CA . LEU A 1 266 ? -5.103 -0.949 18.465 1.00 90.62 266 LEU A CA 1
ATOM 2083 C C . LEU A 1 266 ? -6.577 -0.567 18.569 1.00 90.62 266 LEU A C 1
ATOM 2085 O O . LEU A 1 266 ? -7.145 -0.682 19.652 1.00 90.62 266 LEU A O 1
ATOM 2089 N N . GLU A 1 267 ? -7.213 -0.147 17.475 1.00 90.25 267 GLU A N 1
ATOM 2090 C CA . GLU A 1 267 ? -8.641 0.177 17.475 1.00 90.25 267 GLU A CA 1
ATOM 2091 C C . GLU A 1 267 ? -9.478 -1.000 17.991 1.00 90.25 267 GLU A C 1
ATOM 2093 O O . GLU A 1 267 ? -10.342 -0.817 18.843 1.00 90.25 267 GLU A O 1
ATOM 2098 N N . LEU A 1 268 ? -9.216 -2.213 17.505 1.00 88.56 268 LEU A N 1
ATOM 2099 C CA . LEU A 1 268 ? -9.999 -3.391 17.879 1.00 88.56 268 LEU A CA 1
ATOM 2100 C C . LEU A 1 268 ? -9.723 -3.847 19.315 1.00 88.56 268 LEU A C 1
ATOM 2102 O O . LEU A 1 268 ? -10.610 -4.374 19.986 1.00 88.56 268 LEU A O 1
ATOM 2106 N N . ARG A 1 269 ? -8.492 -3.652 19.798 1.00 87.00 269 ARG A N 1
ATOM 2107 C CA . ARG A 1 269 ? -8.042 -4.182 21.089 1.00 87.00 269 ARG A CA 1
ATOM 2108 C C . ARG A 1 269 ? -8.236 -3.194 22.229 1.00 87.00 269 ARG A C 1
ATOM 2110 O O . ARG A 1 269 ? -8.464 -3.634 23.349 1.00 87.00 269 ARG A O 1
ATOM 2117 N N . LEU A 1 270 ? -8.133 -1.886 22.006 1.00 85.19 270 LEU A N 1
ATOM 2118 C CA . LEU A 1 270 ? -8.228 -0.886 23.073 1.00 85.19 270 LEU A CA 1
ATOM 2119 C C . LEU A 1 270 ? -9.657 -0.765 23.643 1.00 85.19 270 LEU A C 1
ATOM 2121 O O . LEU A 1 270 ? -10.625 -1.139 22.979 1.00 85.19 270 LEU A O 1
ATOM 2125 N N . PRO A 1 271 ? -9.831 -0.261 24.880 1.00 81.81 271 PRO A N 1
ATOM 2126 C CA . PRO A 1 271 ? -11.150 0.092 25.415 1.00 81.81 271 PRO A CA 1
ATOM 2127 C C . PRO A 1 271 ? -11.798 1.216 24.594 1.00 81.81 271 PRO A C 1
ATOM 2129 O O . PRO A 1 271 ? -11.085 2.058 24.058 1.00 81.81 271 PRO A O 1
ATOM 2132 N N . VAL A 1 272 ? -13.136 1.272 24.541 1.00 80.44 272 VAL A N 1
ATOM 2133 C CA . VAL A 1 272 ? -13.914 2.203 23.688 1.00 80.44 272 VAL A CA 1
ATOM 2134 C C . VAL A 1 272 ? -13.414 3.655 23.743 1.00 80.44 272 VAL A C 1
ATOM 2136 O O . VAL A 1 272 ? -13.258 4.280 22.695 1.00 80.44 272 VAL A O 1
ATOM 2139 N N . GLY A 1 273 ? -13.088 4.171 24.934 1.00 79.38 273 GLY A N 1
ATOM 2140 C CA . GLY A 1 273 ? -12.599 5.546 25.116 1.00 79.38 273 GLY A CA 1
ATOM 2141 C C . GLY A 1 273 ? -11.259 5.855 24.434 1.00 79.38 273 GLY A C 1
ATOM 2142 O O . GLY A 1 273 ? -10.989 7.006 24.107 1.00 79.38 273 GLY A O 1
ATOM 2143 N N . ASP A 1 274 ? -10.450 4.834 24.150 1.00 82.00 274 ASP A N 1
ATOM 2144 C CA . ASP A 1 274 ? -9.103 4.970 23.588 1.00 82.00 274 ASP A CA 1
ATOM 2145 C C . ASP A 1 274 ? -9.027 4.606 22.097 1.00 82.00 274 ASP A C 1
ATOM 2147 O O . ASP A 1 274 ? -7.997 4.804 21.454 1.00 82.00 274 ASP A O 1
ATOM 2151 N N . ARG A 1 275 ? -10.121 4.094 21.514 1.00 86.81 275 ARG A N 1
ATOM 2152 C CA . ARG A 1 275 ? -10.171 3.680 20.099 1.00 86.81 275 ARG A CA 1
ATOM 2153 C C . ARG A 1 275 ? -10.210 4.860 19.131 1.00 86.81 275 ARG A C 1
ATOM 2155 O O . ARG A 1 275 ? -9.950 4.673 17.945 1.00 86.81 275 ARG A O 1
ATOM 2162 N N . LYS A 1 276 ? -10.545 6.067 19.610 1.00 87.62 276 LYS A N 1
ATOM 2163 C CA . LYS A 1 276 ? -10.835 7.231 18.758 1.00 87.62 276 LYS A CA 1
ATOM 2164 C C . LYS A 1 276 ? -9.685 7.533 17.802 1.00 87.62 276 LYS A C 1
ATOM 2166 O O . LYS A 1 276 ? -9.913 7.545 16.601 1.00 87.62 276 LYS A O 1
ATOM 2171 N N . ILE A 1 277 ? -8.466 7.725 18.302 1.00 89.25 277 ILE A N 1
ATOM 2172 C CA . ILE A 1 277 ? -7.326 8.107 17.455 1.00 89.25 277 ILE A CA 1
ATOM 2173 C C . ILE A 1 277 ? -6.960 6.990 16.456 1.00 89.25 277 ILE A C 1
ATOM 2175 O O . ILE A 1 277 ? -7.012 7.259 15.255 1.00 89.25 277 ILE A O 1
ATOM 2179 N N . PRO A 1 278 ? -6.685 5.736 16.880 1.00 89.81 278 PRO A N 1
ATOM 2180 C CA . PRO A 1 278 ? -6.319 4.673 15.940 1.00 89.81 278 PRO A CA 1
ATOM 2181 C C . PRO A 1 278 ? -7.386 4.409 14.872 1.00 89.81 278 PRO A C 1
ATOM 2183 O O . PRO A 1 278 ? -7.055 4.089 13.734 1.00 89.81 278 PRO A O 1
ATOM 2186 N N . SER A 1 279 ? -8.662 4.629 15.204 1.00 90.69 279 SER A N 1
ATOM 2187 C CA . SER A 1 279 ? -9.767 4.438 14.266 1.00 90.69 279 SER A CA 1
ATOM 2188 C C . SER A 1 279 ? -9.826 5.411 13.087 1.00 90.69 279 SER A C 1
ATOM 2190 O O . SER A 1 279 ? -10.521 5.129 12.113 1.00 90.69 279 SER A O 1
ATOM 2192 N N . TRP A 1 280 ? -9.133 6.549 13.180 1.00 94.38 280 TRP A N 1
ATOM 2193 C CA . TRP A 1 280 ? -8.993 7.512 12.084 1.00 94.38 280 TRP A CA 1
ATOM 2194 C C . TRP A 1 280 ? -7.675 7.348 11.332 1.00 94.38 280 TRP A C 1
ATOM 2196 O O . TRP A 1 280 ? -7.602 7.723 10.169 1.00 94.38 280 TRP A O 1
ATOM 2206 N N . ILE A 1 281 ? -6.646 6.779 11.964 1.00 95.38 281 ILE A N 1
ATOM 2207 C CA . ILE A 1 281 ? -5.324 6.629 11.345 1.00 95.38 281 ILE A CA 1
ATOM 2208 C C . ILE A 1 281 ? -5.379 5.625 10.194 1.00 95.38 281 ILE A C 1
ATOM 2210 O O . ILE A 1 281 ? -4.976 5.954 9.082 1.00 95.38 281 ILE A O 1
ATOM 2214 N N . TRP A 1 282 ? -5.907 4.418 10.424 1.00 94.94 282 TRP A N 1
ATOM 2215 C CA . TRP A 1 282 ? -5.835 3.370 9.402 1.00 94.94 282 TRP A CA 1
ATOM 2216 C C . TRP A 1 282 ? -6.575 3.712 8.095 1.00 94.94 282 TRP A C 1
ATOM 2218 O O . TRP A 1 282 ? -5.994 3.464 7.040 1.00 94.94 282 TRP A O 1
ATOM 2228 N N . PRO A 1 283 ? -7.778 4.331 8.085 1.00 95.94 283 PRO A N 1
ATOM 2229 C CA . PRO A 1 283 ? -8.431 4.707 6.833 1.00 95.94 283 PRO A CA 1
ATOM 2230 C C . PRO A 1 283 ? -7.684 5.823 6.096 1.00 95.94 283 PRO A C 1
ATOM 2232 O O . PRO A 1 283 ? -7.631 5.813 4.869 1.00 95.94 283 PRO A O 1
ATOM 2235 N N . VAL A 1 284 ? -7.082 6.767 6.836 1.00 98.06 284 VAL A N 1
ATOM 2236 C CA . VAL A 1 284 ? -6.230 7.815 6.252 1.00 98.06 284 VAL A CA 1
ATOM 2237 C C . VAL A 1 284 ? -5.016 7.188 5.577 1.00 98.06 284 VAL A C 1
ATOM 2239 O O . VAL A 1 284 ? -4.709 7.556 4.450 1.00 98.06 284 VAL A O 1
ATOM 2242 N N . CYS A 1 285 ? -4.368 6.204 6.205 1.00 97.81 285 CYS A N 1
ATOM 2243 C CA . CYS A 1 285 ? -3.269 5.473 5.577 1.00 97.81 285 CYS A CA 1
ATOM 2244 C C . CYS A 1 285 ? -3.699 4.818 4.255 1.00 97.81 285 CYS A C 1
ATOM 2246 O O . CYS A 1 285 ? -2.986 4.962 3.271 1.00 97.81 285 CYS A O 1
ATOM 2248 N N . PHE A 1 286 ? -4.874 4.179 4.186 1.00 96.88 286 PHE A N 1
ATOM 2249 C CA . PHE A 1 286 ? -5.391 3.639 2.919 1.00 96.88 286 PHE A CA 1
ATOM 2250 C C . PHE A 1 286 ? -5.653 4.725 1.871 1.00 96.88 286 PHE A C 1
ATOM 2252 O O . PHE A 1 286 ? -5.303 4.538 0.710 1.00 96.88 286 PHE A O 1
ATOM 2259 N N . ALA A 1 287 ? -6.211 5.873 2.263 1.00 98.25 287 ALA A N 1
ATOM 2260 C CA . ALA A 1 287 ? -6.389 6.991 1.340 1.00 98.25 287 ALA A CA 1
ATOM 2261 C C . ALA A 1 287 ? -5.038 7.497 0.800 1.00 98.25 287 ALA A C 1
ATOM 2263 O O . ALA A 1 287 ? -4.906 7.725 -0.399 1.00 98.25 287 ALA A O 1
ATOM 2264 N N . LEU A 1 288 ? -4.019 7.607 1.659 1.00 97.81 288 LEU A N 1
ATOM 2265 C CA . LEU A 1 288 ? -2.667 8.009 1.266 1.00 97.81 288 LEU A CA 1
ATOM 2266 C C . LEU A 1 288 ? -1.978 6.972 0.371 1.00 97.81 288 LEU A C 1
ATOM 2268 O O . LEU A 1 288 ? -1.323 7.365 -0.587 1.00 97.81 288 LEU A O 1
ATOM 2272 N N . ILE A 1 289 ? -2.163 5.671 0.623 1.00 97.25 289 ILE A N 1
ATOM 2273 C CA . ILE A 1 289 ? -1.699 4.608 -0.286 1.00 97.25 289 ILE A CA 1
ATOM 2274 C C . ILE A 1 289 ? -2.375 4.762 -1.650 1.00 97.25 289 ILE A C 1
ATOM 2276 O O . ILE A 1 289 ? -1.698 4.721 -2.669 1.00 97.25 289 ILE A O 1
ATOM 2280 N N . GLY A 1 290 ? -3.689 5.008 -1.681 1.00 97.12 290 GLY A N 1
ATOM 2281 C CA . GLY A 1 290 ? -4.420 5.270 -2.921 1.00 97.12 290 GLY A CA 1
ATOM 2282 C C . GLY A 1 290 ? -3.865 6.470 -3.694 1.00 97.12 290 GLY A C 1
ATOM 2283 O O . GLY A 1 290 ? -3.673 6.384 -4.901 1.00 97.12 290 GLY A O 1
ATOM 2284 N N . VAL A 1 291 ? -3.529 7.563 -3.002 1.00 96.75 291 VAL A N 1
ATOM 2285 C CA . VAL A 1 291 ? -2.847 8.721 -3.610 1.00 96.75 291 VAL A CA 1
ATOM 2286 C C . VAL A 1 291 ? -1.449 8.354 -4.116 1.00 96.75 291 VAL A C 1
ATOM 2288 O O . VAL A 1 291 ? -1.089 8.758 -5.216 1.00 96.75 291 VAL A O 1
ATOM 2291 N N . GLY A 1 292 ? -0.677 7.578 -3.353 1.00 95.31 292 GLY A N 1
ATOM 2292 C CA . GLY A 1 292 ? 0.647 7.104 -3.764 1.00 95.31 292 GLY A CA 1
ATOM 2293 C C . GLY A 1 292 ? 0.593 6.272 -5.045 1.00 95.31 292 GLY A C 1
ATOM 2294 O O . GLY A 1 292 ? 1.353 6.528 -5.970 1.00 95.31 292 GLY A O 1
ATOM 2295 N N . LEU A 1 293 ? -0.374 5.358 -5.137 1.00 95.25 293 LEU A N 1
ATOM 2296 C CA . LEU A 1 293 ? -0.650 4.555 -6.328 1.00 95.25 293 LEU A CA 1
ATOM 2297 C C . LEU A 1 293 ? -1.099 5.404 -7.527 1.00 95.25 293 LEU A C 1
ATOM 2299 O O . LEU A 1 293 ? -0.698 5.134 -8.652 1.00 95.25 293 LEU A O 1
ATOM 2303 N N . LEU A 1 294 ? -1.892 6.459 -7.300 1.00 96.06 294 LEU A N 1
ATOM 2304 C CA . LEU A 1 294 ? -2.263 7.427 -8.344 1.00 96.06 294 LEU A CA 1
ATOM 2305 C C . LEU A 1 294 ? -1.081 8.266 -8.847 1.00 96.06 294 LEU A C 1
ATOM 2307 O O . LEU A 1 294 ? -1.173 8.862 -9.915 1.00 96.06 294 LEU A O 1
ATOM 2311 N N . ASN A 1 295 ? -0.003 8.321 -8.070 1.00 94.00 295 ASN A N 1
ATOM 2312 C CA . ASN A 1 295 ? 1.233 9.023 -8.386 1.00 94.00 295 ASN A CA 1
ATOM 2313 C C . ASN A 1 295 ? 2.369 8.055 -8.754 1.00 94.00 295 ASN A C 1
ATOM 2315 O O . ASN A 1 295 ? 3.521 8.481 -8.838 1.00 94.00 295 ASN A O 1
ATOM 2319 N N . TYR A 1 296 ? 2.074 6.759 -8.900 1.00 93.12 296 TYR A N 1
ATOM 2320 C CA . TYR A 1 296 ? 3.072 5.747 -9.208 1.00 93.12 296 TYR A CA 1
ATOM 2321 C C . TYR A 1 296 ? 3.606 5.934 -10.628 1.00 93.12 296 TYR A C 1
ATOM 2323 O O . TYR A 1 296 ? 2.857 6.224 -11.559 1.00 93.12 296 TYR A O 1
ATOM 2331 N N . ARG A 1 297 ? 4.918 5.765 -10.785 1.00 89.44 297 ARG A N 1
ATOM 2332 C CA . ARG A 1 297 ? 5.635 5.988 -12.037 1.00 89.44 297 ARG A CA 1
ATOM 2333 C C . ARG A 1 297 ? 6.727 4.945 -12.197 1.00 89.44 297 ARG A C 1
ATOM 2335 O O . ARG A 1 297 ? 7.509 4.715 -11.275 1.00 89.44 297 ARG A O 1
ATOM 2342 N N . GLU A 1 298 ? 6.811 4.393 -13.393 1.00 82.69 298 GLU A N 1
ATOM 2343 C CA . GLU A 1 298 ? 7.833 3.424 -13.783 1.00 82.69 298 GLU A CA 1
ATOM 2344 C C . GLU A 1 298 ? 8.723 3.971 -14.905 1.00 82.69 298 GLU A C 1
ATOM 2346 O O . GLU A 1 298 ? 9.897 3.617 -14.977 1.00 82.69 298 GLU A O 1
ATOM 2351 N N . VAL A 1 299 ? 8.198 4.906 -15.711 1.00 76.19 299 VAL A N 1
ATOM 2352 C CA . VAL A 1 299 ? 8.913 5.641 -16.772 1.00 76.19 299 VAL A CA 1
ATOM 2353 C C . VAL A 1 299 ? 8.664 7.143 -16.719 1.00 76.19 299 VAL A C 1
ATOM 2355 O O . VAL A 1 299 ? 7.586 7.585 -16.249 1.00 76.19 299 VAL A O 1
#